Protein AF-0000000079049890 (afdb_homodimer)

Nearest PDB structures (foldseek):
  1mjh-assembly1_B  TM=7.183E-01  e=4.873E-09  Methanocaldococcus jannaschii
  1mjh-assembly1_A  TM=7.055E-01  e=4.668E-08  Methanocaldococcus jannaschii
  3hgm-assembly2_D  TM=6.813E-01  e=3.846E-08  Halomonas elongata
  3hgm-assembly1_B  TM=6.608E-01  e=4.668E-08  Halomonas elongata
  3s3t-assembly1_A  TM=6.119E-01  e=1.013E-07  Lactiplantibacillus plantarum

Organism: Rubus argutus (NCBI:txid59490)

Secondary structure (DSSP, 8-state):
-----EEEEE--SSHHHHHHHHHIIIII--TT-EEEEEEEE-S---TTS-HHHHHH-SPPEEHHHHT-HHHHHHTTPPP-HHHHHHHHHHHHHH--EEEEEEEES-HHHHHHHHHHHTT-SEEEEES--TT--TT-SS-HHHHHHHHH-SS-EEEEP----/-----EEEEE--SSHHHHHHHHHIIIII--TT-EEEEEEEE-S---TTS-HHHHHH-SPPEEHHHHT-HHHHHHTTPPP-HHHHHHHHHHHHHH--EEEEEEEES-HHHHHHHHHHHTT-SEEEEES--TT--TT-SS-HHHHHHHHH-SS-EEEEP----

Solvent-accessible surface area (backbone atoms only — not comparable to full-atom values): 17062 Å² total; per-residue (Å²): 126,72,50,76,45,34,36,34,29,50,38,81,79,29,73,27,16,47,51,16,46,51,45,40,53,74,55,50,59,44,42,50,17,35,40,33,44,35,31,59,40,64,61,68,72,60,79,84,56,69,64,70,32,59,82,70,21,49,70,82,33,44,50,86,46,60,72,33,65,69,52,29,54,74,72,70,44,77,88,49,68,70,58,53,50,51,54,51,48,37,30,71,76,42,47,28,44,49,33,35,39,42,38,54,31,58,57,52,60,50,51,55,47,45,39,62,75,66,59,42,61,31,39,31,26,16,22,43,55,82,85,55,54,87,85,55,67,56,25,71,51,44,52,51,40,62,52,65,44,85,40,32,30,32,38,25,48,68,71,82,123,123,73,49,78,46,34,35,35,29,48,38,82,78,29,72,26,16,49,51,18,47,51,47,40,52,75,56,48,58,43,43,50,16,35,41,33,44,35,31,60,41,65,61,67,72,60,81,85,52,70,67,71,32,61,80,71,20,50,70,82,33,44,53,85,48,60,72,33,66,69,52,29,53,73,71,69,43,80,89,49,68,68,58,53,51,51,53,49,48,37,31,71,76,42,46,28,44,50,32,35,38,42,36,55,32,58,56,54,61,49,50,54,47,46,40,62,75,66,59,42,62,29,38,32,25,17,23,43,54,79,85,56,55,86,87,54,67,56,25,71,51,44,53,50,40,62,52,65,42,86,41,32,30,32,37,26,49,65,71,82,123

pLDDT: mean 90.92, std 13.36, range [38.41, 98.94]

Foldseek 3Di:
DFDAAEEEQEDPPPPQSLLQLLCCLVPPDAANYEYEYEYEAADQDDVPPDPVCAPQFDPKAWLVRVVDPVSCVVVPHDDDVSNNVSVVCSCVVRVYTYIYTYYYHDLLVVVLVCCVSVVHQEYTYEQDDDPDDPPDFGDPSRVSCCVPRPHHYHYDGDPPD/DFDAAEEEQEDPPDPQSLLQLLCCLVPPDAANYEYEYEYEAADDDDVVPDPVCAPQFDPKAWLVRVVDPVSCVVVPHDDDVSNNVSVVCSCVVGVYTYIYTYYYHDLLVVVLVCCVSVVHQEYTYEQDDDPDDPPDFGDPSRVSCCVPRPHHYHYDGDPPD

Structure (mmCIF, N/CA/C/O backbone):
data_AF-0000000079049890-model_v1
#
loop_
_entity.id
_entity.type
_entity.pdbx_description
1 polymer 'UspA domain-containing protein'
#
loop_
_atom_site.group_PDB
_atom_site.id
_atom_site.type_symbol
_atom_site.label_atom_id
_atom_site.label_alt_id
_atom_site.label_comp_id
_atom_site.label_asym_id
_atom_site.label_entity_id
_atom_site.label_seq_id
_atom_site.pdbx_PDB_ins_code
_atom_site.Cartn_x
_atom_site.Cartn_y
_atom_site.Cartn_z
_atom_site.occupancy
_atom_site.B_iso_or_equiv
_atom_site.auth_seq_id
_atom_site.auth_comp_id
_atom_site.auth_asym_id
_atom_site.auth_atom_id
_atom_site.pdbx_PDB_model_num
ATOM 1 N N . MET A 1 1 ? -2.686 9.438 -19.859 1 46.09 1 MET A N 1
ATOM 2 C CA . MET A 1 1 ? -2.043 8.328 -20.562 1 46.09 1 MET A CA 1
ATOM 3 C C . MET A 1 1 ? -2.131 7.043 -19.734 1 46.09 1 MET A C 1
ATOM 5 O O . MET A 1 1 ? -2.203 7.09 -18.516 1 46.09 1 MET A O 1
ATOM 9 N N . ALA A 1 2 ? -2.469 6 -20.5 1 53.78 2 ALA A N 1
ATOM 10 C CA . ALA A 1 2 ? -2.549 4.703 -19.828 1 53.78 2 ALA A CA 1
ATOM 11 C C . ALA A 1 2 ? -1.288 4.43 -19.016 1 53.78 2 ALA A C 1
ATOM 13 O O . ALA A 1 2 ? -0.179 4.746 -19.453 1 53.78 2 ALA A O 1
ATOM 14 N N . LYS A 1 3 ? -1.512 4.219 -17.625 1 74.56 3 LYS A N 1
ATOM 15 C CA . LYS A 1 3 ? -0.329 3.832 -16.875 1 74.56 3 LYS A CA 1
ATOM 16 C C . LYS A 1 3 ? 0.217 2.488 -17.344 1 74.56 3 LYS A C 1
ATOM 18 O O . LYS A 1 3 ? -0.467 1.751 -18.062 1 74.56 3 LYS A O 1
ATOM 23 N N . ASP A 1 4 ? 1.396 2.037 -17.453 1 94.81 4 ASP A N 1
ATOM 24 C CA . ASP A 1 4 ? 2.066 0.79 -17.812 1 94.81 4 ASP A CA 1
ATOM 25 C C . ASP A 1 4 ? 2.865 0.241 -16.625 1 94.81 4 ASP A C 1
ATOM 27 O O . ASP A 1 4 ? 4.012 -0.177 -16.797 1 94.81 4 ASP A O 1
ATOM 31 N N . ARG A 1 5 ? 2.09 0.321 -15.539 1 98 5 ARG A N 1
ATOM 32 C CA . ARG A 1 5 ? 2.754 -0.135 -14.32 1 98 5 ARG A CA 1
ATOM 33 C C . ARG A 1 5 ? 2.635 -1.646 -14.164 1 98 5 ARG A C 1
ATOM 35 O O . ARG A 1 5 ? 1.698 -2.258 -14.68 1 98 5 ARG A O 1
ATOM 42 N N . THR A 1 6 ? 3.641 -2.174 -13.453 1 98.75 6 THR A N 1
ATOM 43 C CA . THR A 1 6 ? 3.613 -3.578 -13.062 1 98.75 6 THR A CA 1
ATOM 44 C C . THR A 1 6 ? 3.314 -3.719 -11.57 1 98.75 6 THR A C 1
ATOM 46 O O . THR A 1 6 ? 4.121 -3.318 -10.727 1 98.75 6 THR A O 1
ATOM 49 N N . ILE A 1 7 ? 2.162 -4.305 -11.273 1 98.75 7 ILE A N 1
ATOM 50 C CA . ILE A 1 7 ? 1.683 -4.469 -9.906 1 98.75 7 ILE A CA 1
ATOM 51 C C . ILE A 1 7 ? 1.589 -5.957 -9.57 1 98.75 7 ILE A C 1
ATOM 53 O O . ILE A 1 7 ? 0.995 -6.734 -10.32 1 98.75 7 ILE A O 1
ATOM 57 N N . GLY A 1 8 ? 2.252 -6.332 -8.484 1 98.94 8 GLY A N 1
ATOM 58 C CA . GLY A 1 8 ? 2.123 -7.703 -8.016 1 98.94 8 GLY A CA 1
ATOM 59 C C . GLY A 1 8 ? 1.096 -7.859 -6.914 1 98.94 8 GLY A C 1
ATOM 60 O O . GLY A 1 8 ? 0.935 -6.973 -6.074 1 98.94 8 GLY A O 1
ATOM 61 N N . VAL A 1 9 ? 0.428 -8.984 -6.898 1 98.94 9 VAL A N 1
ATOM 62 C CA . VAL A 1 9 ? -0.377 -9.43 -5.77 1 98.94 9 VAL A CA 1
ATOM 63 C C . VAL A 1 9 ? 0.108 -10.805 -5.305 1 98.94 9 VAL A C 1
ATOM 65 O O . VAL A 1 9 ? 0.152 -11.75 -6.09 1 98.94 9 VAL A O 1
ATOM 68 N N . ALA A 1 10 ? 0.508 -10.867 -4.039 1 98.88 10 ALA A N 1
ATOM 69 C CA . ALA A 1 10 ? 0.857 -12.156 -3.455 1 98.88 10 ALA A CA 1
ATOM 70 C C . ALA A 1 10 ? -0.392 -12.992 -3.174 1 98.88 10 ALA A C 1
ATOM 72 O O . ALA A 1 10 ? -1.256 -12.578 -2.395 1 98.88 10 ALA A O 1
ATOM 73 N N . MET A 1 11 ? -0.464 -14.188 -3.803 1 98.31 11 MET A N 1
ATOM 74 C CA . MET A 1 11 ? -1.696 -14.969 -3.77 1 98.31 11 MET A CA 1
ATOM 75 C C . MET A 1 11 ? -1.437 -16.375 -3.221 1 98.31 11 MET A C 1
ATOM 77 O O . MET A 1 11 ? -0.692 -17.141 -3.82 1 98.31 11 MET A O 1
ATOM 81 N N . ASP A 1 12 ? -2.025 -16.625 -2.084 1 96.75 12 ASP A N 1
ATOM 82 C CA . ASP A 1 12 ? -1.984 -18 -1.576 1 96.75 12 ASP A CA 1
ATOM 83 C C . ASP A 1 12 ? -3.389 -18.594 -1.481 1 96.75 12 ASP A C 1
ATOM 85 O O . ASP A 1 12 ? -3.582 -19.656 -0.874 1 96.75 12 ASP A O 1
ATOM 89 N N . PHE A 1 13 ? -4.449 -17.797 -1.946 1 96.31 13 PHE A N 1
ATOM 90 C CA . PHE A 1 13 ? -5.852 -18.156 -2.084 1 96.31 13 PHE A CA 1
ATOM 91 C C . PHE A 1 13 ? -6.543 -18.172 -0.727 1 96.31 13 PHE A C 1
ATOM 93 O O . PHE A 1 13 ? -7.668 -18.672 -0.599 1 96.31 13 PHE A O 1
ATOM 100 N N . SER A 1 14 ? -5.875 -17.688 0.319 1 95.44 14 SER A N 1
ATOM 101 C CA . SER A 1 14 ? -6.551 -17.406 1.582 1 95.44 14 SER A CA 1
ATOM 102 C C . SER A 1 14 ? -7.531 -16.25 1.437 1 95.44 14 SER A C 1
ATOM 104 O O . SER A 1 14 ? -7.508 -15.531 0.436 1 95.44 14 SER A O 1
ATOM 106 N N . LYS A 1 15 ? -8.43 -16.125 2.385 1 95.44 15 LYS A N 1
ATOM 107 C CA . LYS A 1 15 ? -9.336 -14.984 2.404 1 95.44 15 LYS A CA 1
ATOM 108 C C . LYS A 1 15 ? -8.562 -13.672 2.377 1 95.44 15 LYS A C 1
ATOM 110 O O . LYS A 1 15 ? -8.938 -12.742 1.662 1 95.44 15 LYS A O 1
ATOM 115 N N . SER A 1 16 ? -7.477 -13.617 3.084 1 96.88 16 SER A N 1
ATOM 116 C CA . SER A 1 16 ? -6.656 -12.414 3.176 1 96.88 16 SER A CA 1
ATOM 117 C C . SER A 1 16 ? -6.059 -12.047 1.823 1 96.88 16 SER A C 1
ATOM 119 O O . SER A 1 16 ? -6.07 -10.883 1.427 1 96.88 16 SER A O 1
ATOM 121 N N . SER A 1 17 ? -5.531 -13.055 1.11 1 97.75 17 SER A N 1
ATOM 122 C CA . SER A 1 17 ? -4.926 -12.758 -0.184 1 97.75 17 SER A CA 1
ATOM 123 C C . SER A 1 17 ? -5.984 -12.391 -1.219 1 97.75 17 SER A C 1
ATOM 125 O O . SER A 1 17 ? -5.73 -11.578 -2.111 1 97.75 17 SER A O 1
ATOM 127 N N . LYS A 1 18 ? -7.172 -12.93 -1.104 1 97.75 18 LYS A N 1
ATOM 128 C CA . LYS A 1 18 ? -8.273 -12.547 -1.98 1 97.75 18 LYS A CA 1
ATOM 129 C C . LYS A 1 18 ? -8.711 -11.109 -1.719 1 97.75 18 LYS A C 1
ATOM 131 O O . LYS A 1 18 ? -9 -10.359 -2.654 1 97.75 18 LYS A O 1
ATOM 136 N N . ASN A 1 19 ? -8.75 -10.75 -0.434 1 97.5 19 ASN A N 1
ATOM 137 C CA . ASN A 1 19 ? -9.008 -9.352 -0.099 1 97.5 19 ASN A CA 1
ATOM 138 C C . ASN A 1 19 ? -7.969 -8.43 -0.715 1 97.5 19 ASN A C 1
ATOM 140 O O . ASN A 1 19 ? -8.305 -7.352 -1.216 1 97.5 19 ASN A O 1
ATOM 144 N N . ALA A 1 20 ? -6.719 -8.875 -0.673 1 98.5 20 ALA A N 1
ATOM 145 C CA . ALA A 1 20 ? -5.637 -8.086 -1.261 1 98.5 20 ALA A CA 1
ATOM 146 C C . ALA A 1 20 ? -5.828 -7.926 -2.766 1 98.5 20 ALA A C 1
ATOM 148 O O . ALA A 1 20 ? -5.637 -6.836 -3.311 1 98.5 20 ALA A O 1
ATOM 149 N N . LEU A 1 21 ? -6.195 -8.984 -3.432 1 98.56 21 LEU A N 1
ATOM 150 C CA . LEU A 1 21 ? -6.457 -8.93 -4.863 1 98.56 21 LEU A CA 1
ATOM 151 C C . LEU A 1 21 ? -7.586 -7.953 -5.176 1 98.56 21 LEU A C 1
ATOM 153 O O . LEU A 1 21 ? -7.441 -7.086 -6.039 1 98.56 21 LEU A O 1
ATOM 157 N N . GLN A 1 22 ? -8.641 -8.094 -4.461 1 98.06 22 GLN A N 1
ATOM 158 C CA . GLN A 1 22 ? -9.781 -7.219 -4.703 1 98.06 22 GLN A CA 1
ATOM 159 C C . GLN A 1 22 ? -9.422 -5.758 -4.449 1 98.06 22 GLN A C 1
ATOM 161 O O . GLN A 1 22 ? -9.812 -4.871 -5.215 1 98.06 22 GLN A O 1
ATOM 166 N N . TRP A 1 23 ? -8.719 -5.523 -3.412 1 98 23 TRP A N 1
ATOM 167 C CA . TRP A 1 23 ? -8.289 -4.16 -3.115 1 98 23 TRP A CA 1
ATOM 168 C C . TRP A 1 23 ? -7.418 -3.605 -4.242 1 98 23 TRP A C 1
ATOM 170 O O . TRP A 1 23 ? -7.578 -2.451 -4.645 1 98 23 TRP A O 1
ATOM 180 N N . ALA A 1 24 ? -6.434 -4.402 -4.695 1 98.5 24 ALA A N 1
ATOM 181 C CA . ALA A 1 24 ? -5.551 -3.969 -5.777 1 98.5 24 ALA A CA 1
ATOM 182 C C . ALA A 1 24 ? -6.355 -3.592 -7.02 1 98.5 24 ALA A C 1
ATOM 184 O O . ALA A 1 24 ? -6.094 -2.566 -7.652 1 98.5 24 ALA A O 1
ATOM 185 N N . ILE A 1 25 ? -7.34 -4.375 -7.324 1 97.94 25 ILE A N 1
ATOM 186 C CA . ILE A 1 25 ? -8.172 -4.152 -8.5 1 97.94 25 ILE A CA 1
ATOM 187 C C . ILE A 1 25 ? -9 -2.883 -8.312 1 97.94 25 ILE A C 1
ATOM 189 O O . ILE A 1 25 ? -9.055 -2.033 -9.203 1 97.94 25 ILE A O 1
ATOM 193 N N . ASP A 1 26 ? -9.547 -2.709 -7.16 1 96.81 26 ASP A N 1
ATOM 194 C CA . ASP A 1 26 ? -10.508 -1.638 -6.922 1 96.81 26 ASP A CA 1
ATOM 195 C C . ASP A 1 26 ? -9.797 -0.298 -6.727 1 96.81 26 ASP A C 1
ATOM 197 O O . ASP A 1 26 ? -10.344 0.752 -7.074 1 96.81 26 ASP A O 1
ATOM 201 N N . ASN A 1 27 ? -8.617 -0.362 -6.199 1 97.12 27 ASN A N 1
ATOM 202 C CA . ASN A 1 27 ? -8.062 0.885 -5.684 1 97.12 27 ASN A CA 1
ATOM 203 C C . ASN A 1 27 ? -6.77 1.263 -6.406 1 97.12 27 ASN A C 1
ATOM 205 O O . ASN A 1 27 ? -6.418 2.441 -6.484 1 97.12 27 ASN A O 1
ATOM 209 N N . LEU A 1 28 ? -6.055 0.266 -6.969 1 97.44 28 LEU A N 1
ATOM 210 C CA . LEU A 1 28 ? -4.695 0.552 -7.418 1 97.44 28 LEU A CA 1
ATOM 211 C C . LEU A 1 28 ? -4.566 0.364 -8.922 1 97.44 28 LEU A C 1
ATOM 213 O O . LEU A 1 28 ? -4.066 1.246 -9.625 1 97.44 28 LEU A O 1
ATOM 217 N N . ALA A 1 29 ? -5.027 -0.751 -9.43 1 96.94 29 ALA A N 1
ATOM 218 C CA . ALA A 1 2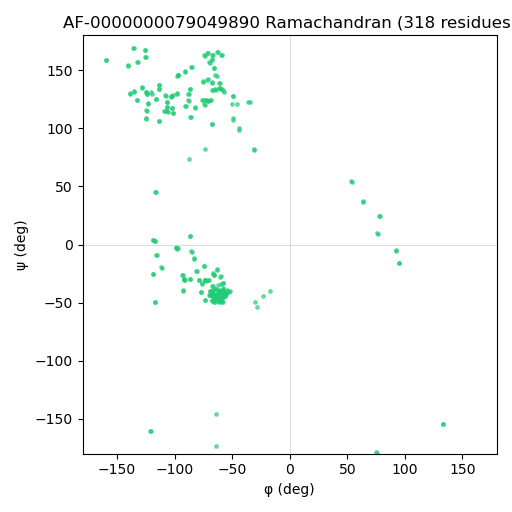9 ? -4.887 -1.077 -10.852 1 96.94 29 ALA A CA 1
ATOM 219 C C . ALA A 1 29 ? -5.73 -0.143 -11.711 1 96.94 29 ALA A C 1
ATOM 221 O O . ALA A 1 29 ? -6.859 0.197 -11.352 1 96.94 29 ALA A O 1
ATOM 222 N N . ASP A 1 30 ? -5.145 0.239 -12.812 1 95.19 30 ASP A N 1
ATOM 223 C CA . ASP A 1 30 ? -5.809 1.1 -13.781 1 95.19 30 ASP A CA 1
ATOM 224 C C . ASP A 1 30 ? -5.57 0.604 -15.211 1 95.19 30 ASP A C 1
ATOM 226 O O . ASP A 1 30 ? -4.766 -0.303 -15.43 1 95.19 30 ASP A O 1
ATOM 230 N N . LYS A 1 31 ? -6.312 1.198 -16.094 1 95.94 31 LYS A N 1
ATOM 231 C CA . LYS A 1 31 ? -6.207 0.824 -17.5 1 95.94 31 LYS A CA 1
ATOM 232 C C . LYS A 1 31 ? -4.754 0.81 -17.953 1 95.94 31 LYS A C 1
ATOM 234 O O . LYS A 1 31 ? -4.008 1.756 -17.703 1 95.94 31 LYS A O 1
ATOM 239 N N . GLY A 1 32 ? -4.348 -0.28 -18.547 1 97 32 GLY A N 1
ATOM 240 C CA . GLY A 1 32 ? -3.023 -0.383 -19.141 1 97 32 GLY A CA 1
ATOM 241 C C . GLY A 1 32 ? -1.997 -1.003 -18.219 1 97 32 GLY A C 1
ATOM 242 O O . GLY A 1 32 ? -0.929 -1.43 -18.656 1 97 32 GLY A O 1
ATOM 243 N N . ASP A 1 33 ? -2.281 -1.084 -16.953 1 98.12 33 ASP A N 1
ATOM 244 C CA . ASP A 1 33 ? -1.384 -1.729 -15.992 1 98.12 33 ASP A CA 1
ATOM 245 C C . ASP A 1 33 ? -1.346 -3.24 -16.219 1 98.12 33 ASP A C 1
ATOM 247 O O . ASP A 1 33 ? -2.238 -3.805 -16.844 1 98.12 33 ASP A O 1
ATOM 251 N N . THR A 1 34 ? -0.282 -3.842 -15.789 1 98.62 34 THR A N 1
ATOM 252 C CA . THR A 1 34 ? -0.201 -5.293 -15.672 1 98.62 34 THR A CA 1
ATOM 253 C C . THR A 1 34 ? -0.271 -5.73 -14.211 1 98.62 34 THR A C 1
ATOM 255 O O . THR A 1 34 ? 0.501 -5.25 -13.383 1 98.62 34 THR A O 1
ATOM 258 N N . LEU A 1 35 ? -1.229 -6.543 -13.938 1 98.62 35 LEU A N 1
ATOM 259 C CA . LEU A 1 35 ? -1.393 -7.137 -12.617 1 98.62 35 LEU A CA 1
ATOM 260 C C . LEU A 1 35 ? -0.88 -8.578 -12.602 1 98.62 35 LEU A C 1
ATOM 262 O O . LEU A 1 35 ? -1.431 -9.445 -13.281 1 98.62 35 LEU A O 1
ATOM 266 N N . TYR A 1 36 ? 0.19 -8.781 -11.859 1 98.81 36 TYR A N 1
ATOM 267 C CA . TYR A 1 36 ? 0.761 -10.117 -11.695 1 98.81 36 TYR A CA 1
ATOM 268 C C . TYR A 1 36 ? 0.152 -10.828 -10.5 1 98.81 36 TYR A C 1
ATOM 270 O O . TYR A 1 36 ? 0.262 -10.352 -9.367 1 98.81 36 TYR A O 1
ATOM 278 N N . ILE A 1 37 ? -0.491 -11.938 -10.75 1 98.62 37 ILE A N 1
ATOM 279 C CA . ILE A 1 37 ? -0.903 -12.836 -9.68 1 98.62 37 ILE A CA 1
ATOM 280 C C . ILE A 1 37 ? 0.239 -13.797 -9.344 1 98.62 37 ILE A C 1
ATOM 282 O O . ILE A 1 37 ? 0.553 -14.695 -10.117 1 98.62 37 ILE A O 1
ATOM 286 N N . ILE A 1 38 ? 0.83 -13.602 -8.188 1 98.62 38 ILE A N 1
ATOM 287 C CA . ILE A 1 38 ? 2.041 -14.336 -7.84 1 98.62 38 ILE A CA 1
ATOM 288 C C . ILE A 1 38 ? 1.717 -15.406 -6.801 1 98.62 38 ILE A C 1
ATOM 290 O O . ILE A 1 38 ? 1.277 -15.086 -5.691 1 98.62 38 ILE A O 1
ATOM 294 N N . HIS A 1 39 ? 1.934 -16.578 -7.156 1 97.75 39 HIS A N 1
ATOM 295 C CA . HIS A 1 39 ? 1.681 -17.703 -6.254 1 97.75 39 HIS A CA 1
ATOM 296 C C . HIS A 1 39 ? 2.955 -18.5 -5.988 1 97.75 39 HIS A C 1
ATOM 298 O O . HIS A 1 39 ? 3.684 -18.844 -6.926 1 97.75 39 HIS A O 1
ATOM 304 N N . ILE A 1 40 ? 3.223 -18.734 -4.734 1 96.38 40 ILE A N 1
ATOM 305 C CA . ILE A 1 40 ? 4.375 -19.531 -4.316 1 96.38 40 ILE A CA 1
ATOM 306 C C . ILE A 1 40 ? 3.908 -20.891 -3.785 1 96.38 40 ILE A C 1
ATOM 308 O O . ILE A 1 40 ? 3.162 -20.953 -2.807 1 96.38 40 ILE A O 1
ATOM 312 N N . ASN A 1 41 ? 4.258 -21.938 -4.449 1 92.88 41 ASN A N 1
ATOM 313 C CA . ASN A 1 41 ? 4.059 -23.297 -3.963 1 92.88 41 ASN A CA 1
ATOM 314 C C . ASN A 1 41 ? 5.168 -23.719 -3 1 92.88 41 ASN A C 1
ATOM 316 O O . ASN A 1 41 ? 6.34 -23.734 -3.371 1 92.88 41 ASN A O 1
ATOM 320 N N . PRO A 1 42 ? 4.793 -24 -1.784 1 88.56 42 PRO A N 1
ATOM 321 C CA . PRO A 1 42 ? 5.832 -24.312 -0.8 1 88.56 42 PRO A CA 1
ATOM 322 C C . PRO A 1 42 ? 6.562 -25.625 -1.105 1 88.56 42 PRO A C 1
ATOM 324 O O . PRO A 1 42 ? 7.645 -25.875 -0.569 1 88.56 42 PRO A O 1
ATOM 327 N N . ASN A 1 43 ? 5.91 -26.531 -1.832 1 81 43 ASN A N 1
ATOM 328 C CA . ASN A 1 43 ? 6.531 -27.812 -2.125 1 81 43 ASN A CA 1
ATOM 329 C C . ASN A 1 43 ? 7.645 -27.672 -3.158 1 81 43 ASN A C 1
ATOM 331 O O . ASN A 1 43 ? 7.531 -26.875 -4.098 1 81 43 ASN A O 1
ATOM 335 N N . LYS A 1 44 ? 8.906 -28.219 -2.637 1 67.56 44 LYS A N 1
ATOM 336 C CA . LYS A 1 44 ? 10.008 -28.188 -3.6 1 67.56 44 LYS A CA 1
ATOM 337 C C . LYS A 1 44 ? 9.641 -28.969 -4.867 1 67.56 44 LYS A C 1
ATOM 339 O O . LYS A 1 44 ? 8.867 -29.922 -4.816 1 67.56 44 LYS A O 1
ATOM 344 N N . LEU A 1 45 ? 9.891 -28.375 -6.008 1 60.12 45 LEU A N 1
ATOM 345 C CA . LEU A 1 45 ? 9.648 -29.078 -7.262 1 60.12 45 LEU A CA 1
ATOM 346 C C . LEU A 1 45 ? 10.281 -30.469 -7.238 1 60.12 45 LEU A C 1
ATOM 348 O O . LEU A 1 45 ? 11.398 -30.625 -6.75 1 60.12 45 LEU A O 1
ATOM 352 N N . ASP A 1 46 ? 9.531 -31.469 -7.164 1 54.97 46 ASP A N 1
ATOM 353 C CA . ASP A 1 46 ? 10.141 -32.781 -7.352 1 54.97 46 ASP A CA 1
ATOM 354 C C . ASP A 1 46 ? 11.25 -32.719 -8.398 1 54.97 46 ASP A C 1
ATOM 356 O O . ASP A 1 46 ? 11.133 -32 -9.391 1 54.97 46 ASP A O 1
ATOM 360 N N . GLU A 1 47 ? 12.516 -33.125 -8 1 52.22 47 GLU A N 1
ATOM 361 C CA . GLU A 1 47 ? 13.734 -33.219 -8.805 1 52.22 47 GLU A CA 1
ATOM 362 C C . GLU A 1 47 ? 13.406 -33.5 -10.266 1 52.22 47 GLU A C 1
ATOM 364 O O . GLU A 1 47 ? 14.133 -33.062 -11.164 1 52.22 47 GLU A O 1
ATOM 369 N N . SER A 1 48 ? 12.641 -34.531 -10.516 1 48.94 48 SER A N 1
ATOM 370 C CA . SER A 1 48 ? 12.562 -35 -11.891 1 48.94 48 SER A CA 1
ATOM 371 C C . SER A 1 48 ? 11.93 -33.969 -12.797 1 48.94 48 SER A C 1
ATOM 373 O O . SER A 1 48 ? 12.117 -33.969 -14.016 1 48.94 48 SER A O 1
ATOM 375 N N . ARG A 1 49 ? 10.867 -33.438 -12.336 1 52.97 49 ARG A N 1
ATOM 376 C CA . ARG A 1 49 ? 10.234 -32.531 -13.305 1 52.97 49 ARG A CA 1
ATOM 377 C C . ARG A 1 49 ? 11.117 -31.344 -13.609 1 52.97 49 ARG A C 1
ATOM 379 O O . ARG A 1 49 ? 12.188 -31.188 -13.016 1 52.97 49 ARG A O 1
ATOM 386 N N . ASN A 1 50 ? 10.781 -30.031 -13.898 1 52.16 50 ASN A N 1
ATOM 387 C CA . ASN A 1 50 ? 11.406 -28.938 -14.641 1 52.16 50 ASN A CA 1
ATOM 388 C C . ASN A 1 50 ? 12.344 -28.125 -13.766 1 52.16 50 ASN A C 1
ATOM 390 O O . ASN A 1 50 ? 11.898 -27.25 -13.008 1 52.16 50 ASN A O 1
ATOM 394 N N . GLN A 1 51 ? 13.547 -28.688 -13.43 1 53.06 51 GLN A N 1
ATOM 395 C CA . GLN A 1 51 ? 14.695 -27.938 -12.914 1 53.06 51 GLN A CA 1
ATOM 396 C C . GLN A 1 51 ? 14.625 -26.469 -13.32 1 53.06 51 GLN A C 1
ATOM 398 O O . GLN A 1 51 ? 15.047 -25.594 -12.562 1 53.06 51 GLN A O 1
ATOM 403 N N . LEU A 1 52 ? 14.289 -26.297 -14.57 1 52.62 52 LEU A N 1
ATOM 404 C CA . LEU A 1 52 ? 14.344 -24.938 -15.117 1 52.62 52 LEU A CA 1
ATOM 405 C C . LEU A 1 52 ? 13.414 -24 -14.352 1 52.62 52 LEU A C 1
ATOM 407 O O . LEU A 1 52 ? 13.742 -22.844 -14.141 1 52.62 52 LEU A O 1
ATOM 411 N N . TRP A 1 53 ? 12.289 -24.547 -13.891 1 57.81 53 TRP A N 1
ATOM 412 C CA . TRP A 1 53 ? 11.367 -23.656 -13.195 1 57.81 53 TRP A CA 1
ATOM 413 C C . TRP A 1 53 ? 11.898 -23.312 -11.805 1 57.81 53 TRP A C 1
ATOM 415 O O . TRP A 1 53 ? 11.5 -22.297 -11.227 1 57.81 53 TRP A O 1
ATOM 425 N N . ALA A 1 54 ? 12.844 -24.109 -11.289 1 59.19 54 ALA A N 1
ATOM 426 C CA . ALA A 1 54 ? 13.289 -23.938 -9.906 1 59.19 54 ALA A CA 1
ATOM 427 C C . ALA A 1 54 ? 13.844 -22.531 -9.68 1 59.19 54 ALA A C 1
ATOM 429 O O . ALA A 1 54 ? 13.562 -21.906 -8.664 1 59.19 54 ALA A O 1
ATOM 430 N N . LYS A 1 55 ? 14.625 -22.016 -10.672 1 66.38 55 LYS A N 1
ATOM 431 C CA . LYS A 1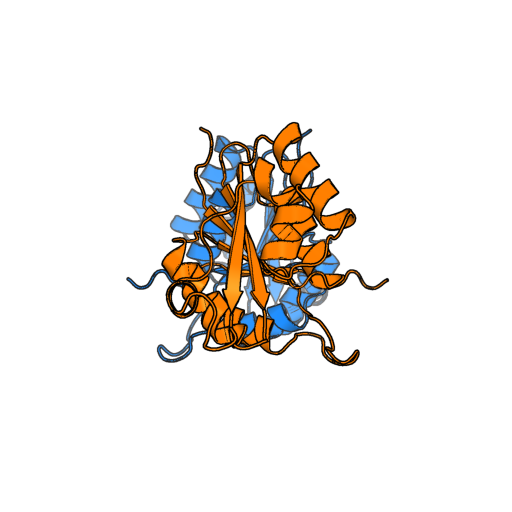 55 ? 15.289 -20.766 -10.336 1 66.38 55 LYS A CA 1
ATOM 432 C C . LYS A 1 55 ? 14.445 -19.562 -10.75 1 66.38 55 LYS A C 1
ATOM 434 O O . LYS A 1 55 ? 14.312 -18.594 -9.992 1 66.38 55 LYS A O 1
ATOM 439 N N . ASN A 1 56 ? 13.672 -19.734 -11.781 1 83.25 56 ASN A N 1
ATOM 440 C CA . ASN A 1 56 ? 13.047 -18.531 -12.32 1 83.25 56 ASN A CA 1
ATOM 441 C C . ASN A 1 56 ? 11.523 -18.609 -12.25 1 83.25 56 ASN A C 1
ATOM 443 O O . ASN A 1 56 ? 10.828 -17.688 -12.664 1 83.25 56 ASN A O 1
ATOM 447 N N . GLY A 1 57 ? 11.031 -19.641 -11.672 1 91.62 57 GLY A N 1
ATOM 448 C CA . GLY A 1 57 ? 9.586 -19.828 -11.633 1 91.62 57 GLY A CA 1
ATOM 449 C C . GLY A 1 57 ? 9 -20.281 -12.953 1 91.62 57 GLY A C 1
ATOM 450 O O . GLY A 1 57 ? 9.734 -20.719 -13.844 1 91.62 57 GLY A O 1
ATOM 451 N N . SER A 1 58 ? 7.742 -20.453 -13.086 1 93.5 58 SER A N 1
ATOM 452 C CA . SER A 1 58 ? 7.035 -20.844 -14.305 1 93.5 58 SER A CA 1
ATOM 453 C C . SER A 1 58 ? 7.188 -19.797 -15.398 1 93.5 58 SER A C 1
ATOM 455 O O . SER A 1 58 ? 7.621 -18.672 -15.141 1 93.5 58 SER A O 1
ATOM 457 N N . PRO A 1 59 ? 6.836 -20.188 -16.656 1 94.19 59 PRO A N 1
ATOM 458 C CA . PRO A 1 59 ? 6.586 -19.109 -17.625 1 94.19 59 PRO A CA 1
ATOM 459 C C . PRO A 1 59 ? 5.457 -18.172 -17.188 1 94.19 59 PRO A C 1
ATOM 461 O O . PRO A 1 59 ? 4.715 -18.5 -16.25 1 94.19 59 PRO A O 1
ATOM 464 N N . LEU A 1 60 ? 5.402 -16.984 -17.828 1 97 60 LEU A N 1
ATOM 465 C CA . LEU A 1 60 ? 4.242 -16.125 -17.625 1 97 60 LEU A CA 1
ATOM 466 C C . LEU A 1 60 ? 2.979 -16.781 -18.172 1 97 60 LEU A C 1
ATOM 468 O O . LEU A 1 60 ? 2.992 -17.344 -19.281 1 97 60 LEU A O 1
ATOM 472 N N . ILE A 1 61 ? 1.951 -16.75 -17.406 1 97 61 ILE A N 1
ATOM 473 C CA . ILE A 1 61 ? 0.693 -17.391 -17.781 1 97 61 ILE A CA 1
ATOM 474 C C . ILE A 1 61 ? -0.377 -16.328 -18 1 97 61 ILE A C 1
ATOM 476 O O . ILE A 1 61 ? -0.92 -15.773 -17.047 1 97 61 ILE A O 1
ATOM 480 N N . PRO A 1 62 ? -0.735 -16.062 -19.203 1 97.44 62 PRO A N 1
ATOM 481 C CA . PRO A 1 62 ? -1.772 -15.062 -19.438 1 97.44 62 PRO A CA 1
ATOM 482 C C . PRO A 1 62 ? -3.146 -15.492 -18.938 1 97.44 62 PRO A C 1
ATOM 484 O O . PRO A 1 62 ? -3.402 -16.688 -18.797 1 97.44 62 PRO A O 1
ATOM 487 N N . LEU A 1 63 ? -3.943 -14.547 -18.75 1 96.31 63 LEU A N 1
ATOM 488 C CA . LEU A 1 63 ? -5.281 -14.797 -18.234 1 96.31 63 LEU A CA 1
ATOM 489 C C . LEU A 1 63 ? -6 -15.852 -19.062 1 96.31 63 LEU A C 1
ATOM 491 O O . LEU A 1 63 ? -6.68 -16.734 -18.516 1 96.31 63 LEU A O 1
ATOM 495 N N . SER A 1 64 ? -5.852 -15.797 -20.359 1 95.56 64 SER A N 1
ATOM 496 C CA . SER A 1 64 ? -6.523 -16.734 -21.266 1 95.56 64 SER A CA 1
ATOM 497 C C . SER A 1 64 ? -6.125 -18.172 -20.984 1 95.56 64 SER A C 1
ATOM 499 O O . SER A 1 64 ? -6.926 -19.094 -21.156 1 95.56 64 SER A O 1
ATOM 501 N N . GLU A 1 65 ? -4.965 -18.406 -20.453 1 95.69 65 GLU A N 1
ATOM 502 C CA . GLU A 1 65 ? -4.488 -19.734 -20.094 1 95.69 65 GLU A CA 1
ATOM 503 C C . GLU A 1 65 ? -4.809 -20.062 -18.641 1 95.69 65 GLU A C 1
ATOM 505 O O . GLU A 1 65 ? -5.168 -21.203 -18.328 1 95.69 65 GLU A O 1
ATOM 510 N N . PHE A 1 66 ? -4.648 -19.078 -17.859 1 93.31 66 PHE A N 1
ATOM 511 C CA . PHE A 1 66 ? -4.824 -19.266 -16.438 1 93.31 66 PHE A CA 1
ATOM 512 C C . PHE A 1 66 ? -6.258 -19.672 -16.109 1 93.31 66 PHE A C 1
ATOM 514 O O . PHE A 1 66 ? -6.516 -20.281 -15.07 1 93.31 66 PHE A O 1
ATOM 521 N N . ARG A 1 67 ? -7.148 -19.406 -16.953 1 92.06 67 ARG A N 1
ATOM 522 C CA . ARG A 1 67 ? -8.547 -19.734 -16.703 1 92.06 67 ARG A CA 1
ATOM 523 C C . ARG A 1 67 ? -8.852 -21.172 -17.109 1 92.06 67 ARG A C 1
ATOM 525 O O . ARG A 1 67 ? -9.945 -21.672 -16.859 1 92.06 67 ARG A O 1
ATOM 532 N N . GLU A 1 68 ? -7.875 -21.797 -17.703 1 93.25 68 GLU A N 1
ATOM 533 C CA . GLU A 1 68 ? -8.062 -23.172 -18.141 1 93.25 68 GLU A CA 1
ATOM 534 C C . GLU A 1 68 ? -7.727 -24.172 -17.031 1 93.25 68 GLU A C 1
ATOM 536 O O . GLU A 1 68 ? -6.59 -24.203 -16.547 1 93.25 68 GLU A O 1
ATOM 541 N N . LEU A 1 69 ? -8.664 -24.953 -16.75 1 89.62 69 LEU A N 1
ATOM 542 C CA . LEU A 1 69 ? -8.516 -25.922 -15.68 1 89.62 69 LEU A CA 1
ATOM 543 C C . LEU A 1 69 ? -7.281 -26.797 -15.906 1 89.62 69 LEU A C 1
ATOM 545 O O . LEU A 1 69 ? -6.531 -27.062 -14.961 1 89.62 69 LEU A O 1
ATOM 549 N N . GLU A 1 70 ? -7.086 -27.203 -17.094 1 91.75 70 GLU A N 1
ATOM 550 C CA . GLU A 1 70 ? -5.973 -28.078 -17.422 1 91.75 70 GLU A CA 1
ATOM 551 C C . GLU A 1 70 ? -4.633 -27.422 -17.125 1 91.75 70 GLU A C 1
ATOM 553 O O . GLU A 1 70 ? -3.682 -28.078 -16.703 1 91.75 70 GLU A O 1
ATOM 558 N N . VAL A 1 71 ? -4.527 -26.156 -17.406 1 90 71 VAL A N 1
ATOM 559 C CA . VAL A 1 71 ? -3.301 -25.406 -17.156 1 90 71 VAL A CA 1
ATOM 560 C C . VAL A 1 71 ? -3.049 -25.328 -15.648 1 90 71 VAL A C 1
ATOM 562 O O . VAL A 1 71 ? -1.935 -25.578 -15.188 1 90 71 VAL A O 1
ATOM 565 N N . LEU A 1 72 ? -4.023 -24.953 -14.891 1 89.56 72 LEU A N 1
ATOM 566 C CA . LEU A 1 72 ? -3.898 -24.859 -13.438 1 89.56 72 LEU A CA 1
ATOM 567 C C . LEU A 1 72 ? -3.467 -26.203 -12.852 1 89.56 72 LEU A C 1
ATOM 569 O O . LEU A 1 72 ? -2.59 -26.25 -11.984 1 89.56 72 LEU A O 1
ATOM 573 N N . LYS A 1 73 ? -4.074 -27.281 -13.32 1 88 73 LYS A N 1
ATOM 574 C CA . LYS A 1 73 ? -3.725 -28.625 -12.867 1 88 73 LYS A CA 1
ATOM 575 C C . LYS A 1 73 ? -2.26 -28.938 -13.156 1 88 73 LYS A C 1
ATOM 577 O O . LYS A 1 73 ? -1.567 -29.531 -12.32 1 88 73 LYS A O 1
ATOM 582 N N . ARG A 1 74 ? -1.86 -28.531 -14.352 1 88.56 74 ARG A N 1
ATOM 583 C CA . ARG A 1 74 ? -0.48 -28.781 -14.758 1 88.56 74 ARG A CA 1
ATOM 584 C C . ARG A 1 74 ? 0.5 -28.141 -13.773 1 88.56 74 ARG A C 1
ATOM 586 O O . ARG A 1 74 ? 1.57 -28.688 -13.516 1 88.56 74 ARG A O 1
ATOM 593 N N . TYR A 1 75 ? 0.142 -27.047 -13.211 1 87.81 75 TYR A N 1
ATOM 594 C CA . TYR A 1 75 ? 1.038 -26.312 -12.32 1 87.81 75 TYR A CA 1
ATOM 595 C C . TYR A 1 75 ? 0.729 -26.641 -10.859 1 87.81 75 TYR A C 1
ATOM 597 O O . TYR A 1 75 ? 1.32 -26.062 -9.953 1 87.81 75 TYR A O 1
ATOM 605 N N . GLY A 1 76 ? -0.274 -27.422 -10.648 1 87.56 76 GLY A N 1
ATOM 606 C CA . GLY A 1 76 ? -0.615 -27.828 -9.297 1 87.56 76 GLY A CA 1
ATOM 607 C C . GLY A 1 76 ? -1.354 -26.75 -8.523 1 87.56 76 GLY A C 1
ATOM 608 O O . GLY A 1 76 ? -1.247 -26.672 -7.301 1 87.56 76 GLY A O 1
ATOM 609 N N . VAL A 1 77 ? -2.012 -25.859 -9.227 1 89.69 77 VAL A N 1
ATOM 610 C CA . VAL A 1 77 ? -2.781 -24.797 -8.594 1 89.69 77 VAL A CA 1
ATOM 611 C C . VAL A 1 77 ? -4.266 -25.156 -8.609 1 89.69 77 VAL A C 1
ATOM 613 O O . VAL A 1 77 ? -4.809 -25.547 -9.641 1 89.69 77 VAL A O 1
ATOM 616 N N . GLN A 1 78 ? -4.855 -25.078 -7.465 1 88.19 78 GLN A N 1
ATOM 617 C CA . GLN A 1 78 ? -6.293 -25.312 -7.395 1 88.19 78 GLN A CA 1
ATOM 618 C C . GLN A 1 78 ? -7.078 -24.125 -7.93 1 88.19 78 GLN A C 1
ATOM 620 O O . GLN A 1 78 ? -6.734 -22.969 -7.648 1 88.19 78 GLN A O 1
ATOM 625 N N . THR A 1 79 ? -8.102 -24.562 -8.641 1 90.06 79 THR A N 1
ATOM 626 C CA . THR A 1 79 ? -8.984 -23.516 -9.164 1 90.06 79 THR A CA 1
ATOM 627 C C . THR A 1 79 ? -9.711 -22.797 -8.023 1 90.06 79 THR A C 1
ATOM 629 O O . THR A 1 79 ? -10.203 -23.453 -7.094 1 90.06 79 THR A O 1
ATOM 632 N N . ASP A 1 80 ? -9.695 -21.516 -8.094 1 95.75 80 ASP A N 1
ATOM 633 C CA . ASP A 1 80 ? -10.445 -20.672 -7.172 1 95.75 80 ASP A CA 1
ATOM 634 C C . ASP A 1 80 ? -11.367 -19.719 -7.922 1 95.75 80 ASP A C 1
ATOM 636 O O . ASP A 1 80 ? -10.906 -18.75 -8.523 1 95.75 80 ASP A O 1
ATOM 640 N N . MET A 1 81 ? -12.656 -19.984 -7.836 1 95.19 81 MET A N 1
ATOM 641 C CA . MET A 1 81 ? -13.625 -19.281 -8.672 1 95.19 81 MET A CA 1
ATOM 642 C C . MET A 1 81 ? -13.695 -17.797 -8.273 1 95.19 81 MET A C 1
ATOM 644 O O . MET A 1 81 ? -13.906 -16.938 -9.133 1 95.19 81 MET A O 1
ATOM 648 N N . GLU A 1 82 ? -13.555 -17.547 -7.027 1 97 82 GLU A N 1
ATOM 649 C CA . GLU A 1 82 ? -13.57 -16.156 -6.582 1 97 82 GLU A CA 1
ATOM 650 C C . GLU A 1 82 ? -12.422 -15.367 -7.203 1 97 82 GLU A C 1
ATOM 652 O O . GLU A 1 82 ? -12.617 -14.234 -7.652 1 97 82 GLU A O 1
ATOM 657 N N . VAL A 1 83 ? -11.281 -15.953 -7.207 1 97.75 83 VAL A N 1
ATOM 658 C CA . VAL A 1 83 ? -10.109 -15.297 -7.781 1 97.75 83 VAL A CA 1
ATOM 659 C C . VAL A 1 83 ? -10.297 -15.133 -9.289 1 97.75 83 VAL A C 1
ATOM 661 O O . VAL A 1 83 ? -10.07 -14.055 -9.828 1 97.75 83 VAL A O 1
ATOM 664 N N . LEU A 1 84 ? -10.734 -16.172 -9.961 1 96.69 84 LEU A N 1
ATOM 665 C CA . LEU A 1 84 ? -10.93 -16.125 -11.406 1 96.69 84 LEU A CA 1
ATOM 666 C C . LEU A 1 84 ? -11.953 -15.055 -11.781 1 96.69 84 LEU A C 1
ATOM 668 O O . LEU A 1 84 ? -11.758 -14.32 -12.742 1 96.69 84 LEU A O 1
ATOM 672 N N . ASP A 1 85 ? -12.977 -14.969 -11 1 96.88 85 ASP A N 1
ATOM 673 C CA . ASP A 1 85 ? -14.016 -13.977 -11.266 1 96.88 85 ASP A CA 1
ATOM 674 C C . ASP A 1 85 ? -13.469 -12.562 -11.102 1 96.88 85 ASP A C 1
ATOM 676 O O . ASP A 1 85 ? -13.773 -11.672 -11.898 1 96.88 85 ASP A O 1
ATOM 680 N N . ALA A 1 86 ? -12.734 -12.383 -10.086 1 97.5 86 ALA A N 1
ATOM 681 C CA . ALA A 1 86 ? -12.164 -11.062 -9.812 1 97.5 86 ALA A CA 1
ATOM 682 C C . ALA A 1 86 ? -11.25 -10.617 -10.945 1 97.5 86 ALA A C 1
ATOM 684 O O . ALA A 1 86 ? -11.359 -9.484 -11.438 1 97.5 86 ALA A O 1
ATOM 685 N N . ILE A 1 87 ? -10.344 -11.469 -11.352 1 96.88 87 ILE A N 1
ATOM 686 C CA . ILE A 1 87 ? -9.359 -11.055 -12.352 1 96.88 87 ILE A CA 1
ATOM 687 C C . ILE A 1 87 ? -10.031 -10.93 -13.719 1 96.88 87 ILE A C 1
ATOM 689 O O . ILE A 1 87 ? -9.641 -10.086 -14.531 1 96.88 87 ILE A O 1
ATOM 693 N N . ASP A 1 88 ? -11.039 -11.727 -13.992 1 96 88 ASP A N 1
ATOM 694 C CA . ASP A 1 88 ? -11.812 -11.562 -15.227 1 96 88 ASP A CA 1
ATOM 695 C C . ASP A 1 88 ? -12.5 -10.203 -15.266 1 96 88 ASP A C 1
ATOM 697 O O . ASP A 1 88 ? -12.477 -9.523 -16.297 1 96 88 ASP A O 1
ATOM 701 N N . THR A 1 89 ? -13.078 -9.914 -14.172 1 93.19 89 THR A N 1
ATOM 702 C CA . THR A 1 89 ? -13.766 -8.633 -14.062 1 93.19 89 THR A CA 1
ATOM 703 C C . THR A 1 89 ? -12.781 -7.477 -14.25 1 93.19 89 THR A C 1
ATOM 705 O O . THR A 1 89 ? -13.055 -6.535 -15 1 93.19 89 THR A O 1
ATOM 708 N N . ALA A 1 90 ? -11.625 -7.555 -13.594 1 95.5 90 ALA A N 1
ATOM 709 C CA . ALA A 1 90 ? -10.602 -6.523 -13.727 1 95.5 90 ALA A CA 1
ATOM 710 C C . ALA A 1 90 ? -10.172 -6.367 -15.18 1 95.5 90 ALA A C 1
ATOM 712 O O . ALA A 1 90 ? -10.047 -5.246 -15.68 1 95.5 90 ALA A O 1
ATOM 713 N N . SER A 1 91 ? -9.945 -7.453 -15.844 1 96.5 91 SER A N 1
ATOM 714 C CA . SER A 1 91 ? -9.5 -7.434 -17.234 1 96.5 91 SER A CA 1
ATOM 715 C C . SER A 1 91 ? -10.555 -6.816 -18.141 1 96.5 91 SER A C 1
ATOM 717 O O . SER A 1 91 ? -10.25 -5.941 -18.953 1 96.5 91 SER A O 1
ATOM 719 N N . ARG A 1 92 ? -11.719 -7.195 -18 1 95.56 92 ARG A N 1
ATOM 720 C CA . ARG A 1 92 ? -12.789 -6.797 -18.906 1 95.56 92 ARG A CA 1
ATOM 721 C C . ARG A 1 92 ? -13.25 -5.371 -18.609 1 95.56 92 ARG A C 1
ATOM 723 O O . ARG A 1 92 ? -13.43 -4.574 -19.547 1 95.56 92 ARG A O 1
ATOM 730 N N . GLN A 1 93 ? -13.352 -5.023 -17.359 1 94.38 93 GLN A N 1
ATOM 731 C CA . GLN A 1 93 ? -13.992 -3.762 -17 1 94.38 93 GLN A CA 1
ATOM 732 C C . GLN A 1 93 ? -12.961 -2.645 -16.859 1 94.38 93 GLN A C 1
ATOM 734 O O . GLN A 1 93 ? -13.266 -1.477 -17.094 1 94.38 93 GLN A O 1
ATOM 739 N N . LYS A 1 94 ? -11.773 -3.004 -16.547 1 94.94 94 LYS A N 1
ATOM 740 C CA . LYS A 1 94 ? -10.789 -1.958 -16.281 1 94.94 94 LYS A CA 1
ATOM 741 C C . LYS A 1 94 ? -9.672 -1.986 -17.328 1 94.94 94 LYS A C 1
ATOM 743 O O . LYS A 1 94 ? -8.766 -1.151 -17.297 1 94.94 94 LYS A O 1
ATOM 748 N N . GLU A 1 95 ? -9.688 -3.035 -18.141 1 96.75 95 GLU A N 1
ATOM 749 C CA . GLU A 1 95 ? -8.68 -3.186 -19.188 1 96.75 95 GLU A CA 1
ATOM 750 C C . GLU A 1 95 ? -7.281 -3.332 -18.609 1 96.75 95 GLU A C 1
ATOM 752 O O . GLU A 1 95 ? -6.328 -2.729 -19.109 1 96.75 95 GLU A O 1
ATOM 757 N N . VAL A 1 96 ? -7.207 -4.012 -17.516 1 97.25 96 VAL A N 1
ATOM 758 C CA . VAL A 1 96 ? -5.945 -4.375 -16.891 1 97.25 96 VAL A CA 1
ATOM 759 C C . VAL A 1 96 ? -5.434 -5.688 -17.484 1 97.25 96 VAL A C 1
ATOM 761 O O . VAL A 1 96 ? -6.207 -6.625 -17.688 1 97.25 96 VAL A O 1
ATOM 764 N N . ASN A 1 97 ? -4.164 -5.738 -17.828 1 98 97 ASN A N 1
ATOM 765 C CA . ASN A 1 97 ? -3.543 -6.992 -18.25 1 98 97 ASN A CA 1
ATOM 766 C C . ASN A 1 97 ? -3.266 -7.906 -17.062 1 98 97 ASN A C 1
ATOM 768 O O . ASN A 1 97 ? -2.619 -7.496 -16.094 1 98 97 ASN A O 1
ATOM 772 N N . ILE A 1 98 ? -3.781 -9.102 -17.109 1 98.44 98 ILE A N 1
ATOM 773 C CA . ILE A 1 98 ? -3.617 -10.047 -16.016 1 98.44 98 ILE A CA 1
ATOM 774 C C . ILE A 1 98 ? -2.641 -11.148 -16.406 1 98.44 98 ILE A C 1
ATOM 776 O O . ILE A 1 98 ? -2.801 -11.773 -17.469 1 98.44 98 ILE A O 1
ATOM 780 N N . VAL A 1 99 ? -1.62 -11.383 -15.578 1 98.31 99 VAL A N 1
ATOM 781 C CA . VAL A 1 99 ? -0.63 -12.43 -15.797 1 98.31 99 VAL A CA 1
ATOM 782 C C . VAL A 1 99 ? -0.372 -13.18 -14.5 1 98.31 99 VAL A C 1
ATOM 784 O O . VAL A 1 99 ? -0.202 -12.562 -13.438 1 98.31 99 VAL A O 1
ATOM 787 N N . ALA A 1 100 ? -0.406 -14.445 -14.555 1 97.81 100 ALA A N 1
ATOM 788 C CA . ALA A 1 100 ? -0.029 -15.234 -13.391 1 97.81 100 ALA A CA 1
ATOM 789 C C . ALA A 1 100 ? 1.422 -15.703 -13.484 1 97.81 100 ALA A C 1
ATOM 791 O O . ALA A 1 100 ? 1.944 -15.898 -14.586 1 97.81 100 ALA A O 1
ATOM 792 N N . LYS A 1 101 ? 2.045 -15.773 -12.422 1 97.56 101 LYS A N 1
ATOM 793 C CA . LYS A 1 101 ? 3.412 -16.266 -12.273 1 97.56 101 LYS A CA 1
ATOM 794 C C . LYS A 1 101 ? 3.547 -17.141 -11.031 1 97.56 101 LYS A C 1
ATOM 796 O O . LYS A 1 101 ? 3.102 -16.766 -9.945 1 97.56 101 LYS A O 1
ATOM 801 N N . LEU A 1 102 ? 4.141 -18.344 -11.234 1 96.31 102 LEU A N 1
ATOM 802 C CA . LEU A 1 102 ? 4.289 -19.297 -10.148 1 96.31 102 LEU A CA 1
ATOM 803 C C . LEU A 1 102 ? 5.758 -19.5 -9.789 1 96.31 102 LEU A C 1
ATOM 805 O O . LEU A 1 102 ? 6.613 -19.562 -10.68 1 96.31 102 LEU A O 1
ATOM 809 N N . TYR A 1 103 ? 5.996 -19.531 -8.508 1 95.5 103 TYR A N 1
ATOM 810 C CA . TYR A 1 103 ? 7.301 -19.891 -7.961 1 95.5 103 TYR A CA 1
ATOM 811 C C . TYR A 1 103 ? 7.188 -21.047 -6.973 1 95.5 103 TYR A C 1
ATOM 813 O O . TYR A 1 103 ? 6.094 -21.359 -6.504 1 95.5 103 TYR A O 1
ATOM 821 N N . TRP A 1 104 ? 8.375 -21.734 -6.703 1 93.81 104 TRP A N 1
ATOM 822 C CA . TRP A 1 104 ? 8.422 -22.844 -5.75 1 93.81 104 TRP A CA 1
ATOM 823 C C . TRP A 1 104 ? 9.484 -22.578 -4.684 1 93.81 104 TRP A C 1
ATOM 825 O O . TRP A 1 104 ? 10.602 -22.172 -4.996 1 93.81 104 TRP A O 1
ATOM 835 N N . GLY A 1 105 ? 9.055 -22.766 -3.443 1 93.94 105 GLY A N 1
ATOM 836 C CA . GLY A 1 105 ? 10.008 -22.594 -2.357 1 93.94 105 GLY A CA 1
ATOM 837 C C . GLY A 1 105 ? 9.477 -21.75 -1.22 1 93.94 105 GLY A C 1
ATOM 838 O O . GLY A 1 105 ? 8.273 -21.75 -0.943 1 93.94 105 GLY A O 1
ATOM 839 N N . ASP A 1 106 ? 10.344 -21.109 -0.467 1 95.06 106 ASP A N 1
ATOM 840 C CA . ASP A 1 106 ? 9.984 -20.266 0.667 1 95.06 106 ASP A CA 1
ATOM 841 C C . ASP A 1 106 ? 9.328 -18.969 0.2 1 95.06 106 ASP A C 1
ATOM 843 O O . ASP A 1 106 ? 9.906 -18.219 -0.594 1 95.06 106 ASP A O 1
ATOM 847 N N . ALA A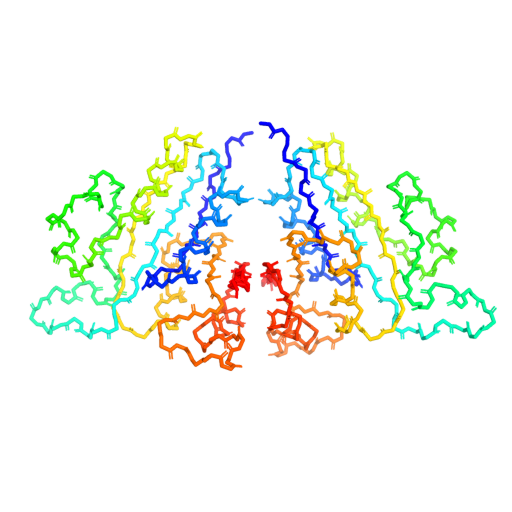 1 107 ? 8.18 -18.734 0.674 1 96.75 107 ALA A N 1
ATOM 848 C CA . ALA A 1 107 ? 7.383 -17.609 0.204 1 96.75 107 ALA A CA 1
ATOM 849 C C . ALA A 1 107 ? 8.125 -16.297 0.403 1 96.75 107 ALA A C 1
ATOM 851 O O . ALA A 1 107 ? 8.062 -15.398 -0.451 1 96.75 107 ALA A O 1
ATOM 852 N N . ARG A 1 108 ? 8.789 -16.141 1.52 1 97.5 108 ARG A N 1
ATOM 853 C CA . ARG A 1 108 ? 9.523 -14.906 1.8 1 97.5 108 ARG A CA 1
ATOM 854 C C . ARG A 1 108 ? 10.578 -14.641 0.732 1 97.5 108 ARG A C 1
ATOM 856 O O . ARG A 1 108 ? 10.609 -13.562 0.131 1 97.5 108 ARG A O 1
ATOM 863 N N . GLU A 1 109 ? 11.328 -15.617 0.45 1 96.81 109 GLU A N 1
ATOM 864 C CA . GLU A 1 109 ? 12.422 -15.508 -0.51 1 96.81 109 GLU A CA 1
ATOM 865 C C . GLU A 1 109 ? 11.891 -15.352 -1.934 1 96.81 109 GLU A C 1
ATOM 867 O O . GLU A 1 109 ? 12.375 -14.508 -2.693 1 96.81 109 GLU A O 1
ATOM 872 N N . LYS A 1 110 ? 10.945 -16.094 -2.234 1 97.06 110 LYS A N 1
ATOM 873 C CA . LYS A 1 110 ? 10.477 -16.141 -3.615 1 97.06 110 LYS A CA 1
ATOM 874 C C . LYS A 1 110 ? 9.695 -14.883 -3.975 1 97.06 110 LYS A C 1
ATOM 876 O O . LYS A 1 110 ? 9.734 -14.43 -5.117 1 97.06 110 LYS A O 1
ATOM 881 N N . LEU A 1 111 ? 9.023 -14.297 -3.004 1 98.38 111 LEU A N 1
ATOM 882 C CA . LEU A 1 111 ? 8.352 -13.039 -3.293 1 98.38 111 LEU A CA 1
ATOM 883 C C . LEU A 1 111 ? 9.359 -11.93 -3.578 1 98.38 111 LEU A C 1
ATOM 885 O O . LEU A 1 111 ? 9.156 -11.109 -4.473 1 98.38 111 LEU A O 1
ATOM 889 N N . LEU A 1 112 ? 10.453 -11.914 -2.828 1 98.12 112 LEU A N 1
ATOM 890 C CA . LEU A 1 112 ? 11.492 -10.93 -3.115 1 98.12 112 LEU A CA 1
ATOM 891 C C . LEU A 1 112 ? 12.109 -11.172 -4.488 1 98.12 112 LEU A C 1
ATOM 893 O O . LEU A 1 112 ? 12.383 -10.227 -5.23 1 98.12 112 LEU A O 1
ATOM 897 N N . GLU A 1 113 ? 12.273 -12.43 -4.801 1 97.69 113 GLU A N 1
ATOM 898 C CA . GLU A 1 113 ? 12.781 -12.781 -6.125 1 97.69 113 GLU A CA 1
ATOM 899 C C . GLU A 1 113 ? 11.805 -12.352 -7.219 1 97.69 113 GLU A C 1
ATOM 901 O O . GLU A 1 113 ? 12.227 -11.836 -8.258 1 97.69 113 GLU A O 1
ATOM 906 N N . ALA A 1 114 ? 10.57 -12.57 -7.012 1 98.25 114 ALA A N 1
ATOM 907 C CA . ALA A 1 114 ? 9.547 -12.203 -7.984 1 98.25 114 ALA A CA 1
ATOM 908 C C . ALA A 1 114 ? 9.562 -10.703 -8.258 1 98.25 114 ALA A C 1
ATOM 910 O O . ALA A 1 114 ? 9.375 -10.266 -9.391 1 98.25 114 ALA A O 1
ATOM 911 N N . ILE A 1 115 ? 9.742 -9.914 -7.211 1 98.31 115 ILE A N 1
ATOM 912 C CA . ILE A 1 115 ? 9.781 -8.461 -7.344 1 98.31 115 ILE A CA 1
ATOM 913 C C . ILE A 1 115 ? 10.859 -8.062 -8.352 1 98.31 115 ILE A C 1
ATOM 915 O O . ILE A 1 115 ? 10.617 -7.246 -9.242 1 98.31 115 ILE A O 1
ATOM 919 N N . GLU A 1 116 ? 11.969 -8.672 -8.227 1 97.31 116 GLU A N 1
ATOM 920 C CA . GLU A 1 116 ? 13.094 -8.367 -9.109 1 97.31 116 GLU A CA 1
ATOM 921 C C . GLU A 1 116 ? 12.859 -8.938 -10.508 1 97.31 116 GLU A C 1
ATOM 923 O O . GLU A 1 116 ? 13.016 -8.227 -11.508 1 97.31 116 GLU A O 1
ATOM 928 N N . ASP A 1 117 ? 12.453 -10.188 -10.531 1 96.94 117 ASP A N 1
ATOM 929 C CA . ASP A 1 117 ? 12.273 -10.93 -11.773 1 96.94 117 ASP A CA 1
ATOM 930 C C . ASP A 1 117 ? 11.234 -10.258 -12.672 1 96.94 117 ASP A C 1
ATOM 932 O O . ASP A 1 117 ? 11.43 -10.156 -13.883 1 96.94 117 ASP A O 1
ATOM 936 N N . LEU A 1 118 ? 10.203 -9.773 -12.094 1 98.06 118 LEU A N 1
ATOM 937 C CA . LEU A 1 118 ? 9.07 -9.234 -12.844 1 98.06 118 LEU A CA 1
ATOM 938 C C . LEU A 1 118 ? 9.156 -7.711 -12.938 1 98.06 118 LEU A C 1
ATOM 940 O O . LEU A 1 118 ? 8.289 -7.07 -13.539 1 98.06 118 LEU A O 1
ATOM 944 N N . LYS A 1 119 ? 10.203 -7.121 -12.273 1 97.94 119 LYS A N 1
ATOM 945 C CA . LYS A 1 119 ? 10.406 -5.676 -12.25 1 97.94 119 LYS A CA 1
ATOM 946 C C . LYS A 1 119 ? 9.156 -4.953 -11.766 1 97.94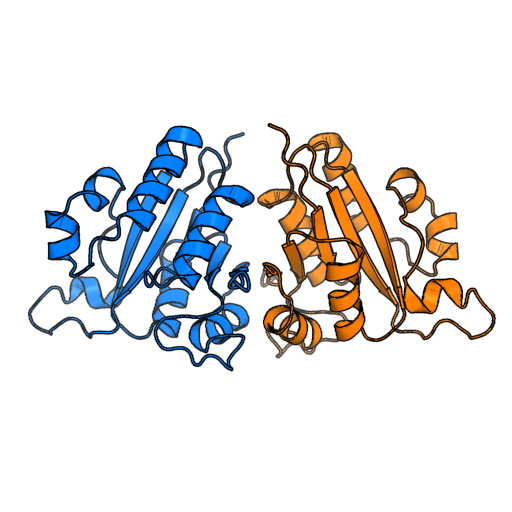 119 LYS A C 1
ATOM 948 O O . LYS A 1 119 ? 8.688 -4.012 -12.414 1 97.94 119 LYS A O 1
ATOM 953 N N . LEU A 1 120 ? 8.68 -5.34 -10.641 1 98.5 120 LEU A N 1
ATOM 954 C CA . LEU A 1 120 ? 7.434 -4.797 -10.102 1 98.5 120 LEU A CA 1
ATOM 955 C C . LEU A 1 120 ? 7.629 -3.355 -9.641 1 98.5 120 LEU A C 1
ATOM 957 O O . LEU A 1 120 ? 8.656 -3.023 -9.047 1 98.5 120 LEU A O 1
ATOM 961 N N . ASP A 1 121 ? 6.57 -2.566 -9.891 1 98.31 121 ASP A N 1
ATOM 962 C CA . ASP A 1 121 ? 6.551 -1.2 -9.383 1 98.31 121 ASP A CA 1
ATOM 963 C C . ASP A 1 121 ? 5.996 -1.152 -7.961 1 98.31 121 ASP A C 1
ATOM 965 O O . ASP A 1 121 ? 6.309 -0.238 -7.199 1 98.31 121 ASP A O 1
ATOM 969 N N . SER A 1 122 ? 5.129 -2.057 -7.625 1 98.62 122 SER A N 1
ATOM 970 C CA . SER A 1 122 ? 4.566 -2.174 -6.285 1 98.62 122 SER A CA 1
ATOM 971 C C . SER A 1 122 ? 3.988 -3.564 -6.047 1 98.62 122 SER A C 1
ATOM 973 O O . SER A 1 122 ? 3.777 -4.324 -6.992 1 98.62 122 SER A O 1
ATOM 975 N N . LEU A 1 123 ? 3.85 -3.926 -4.773 1 98.88 123 LEU A N 1
ATOM 976 C CA . LEU A 1 123 ? 3.311 -5.219 -4.367 1 98.88 123 LEU A CA 1
ATOM 977 C C . LEU A 1 123 ? 2.186 -5.043 -3.352 1 98.88 123 LEU A C 1
ATOM 979 O O . LEU A 1 123 ? 2.293 -4.227 -2.434 1 98.88 123 LEU A O 1
ATOM 983 N N . VAL A 1 124 ? 1.081 -5.777 -3.533 1 98.94 124 VAL A N 1
ATOM 984 C CA . VAL A 1 124 ? -0.038 -5.816 -2.598 1 98.94 124 VAL A CA 1
ATOM 985 C C . VAL A 1 124 ? -0.145 -7.207 -1.979 1 98.94 124 VAL A C 1
ATOM 987 O O . VAL A 1 124 ? -0.061 -8.219 -2.684 1 98.94 124 VAL A O 1
ATOM 990 N N . MET A 1 125 ? -0.308 -7.223 -0.667 1 98.62 125 MET A N 1
ATOM 991 C CA . MET A 1 125 ? -0.409 -8.484 0.055 1 98.62 125 MET A CA 1
ATOM 992 C C . MET A 1 125 ? -1.462 -8.406 1.155 1 98.62 125 MET A C 1
ATOM 994 O O . MET A 1 125 ? -1.773 -7.316 1.641 1 98.62 125 MET A O 1
ATOM 998 N N . GLY A 1 126 ? -1.987 -9.609 1.463 1 98.12 126 GLY A N 1
ATOM 999 C CA . GLY A 1 126 ? -2.764 -9.703 2.689 1 98.12 126 GLY A CA 1
ATOM 1000 C C . GLY A 1 126 ? -1.906 -9.68 3.941 1 98.12 126 GLY A C 1
ATOM 1001 O O . GLY A 1 126 ? -0.71 -9.969 3.887 1 98.12 126 GLY A O 1
ATOM 1002 N N . SER A 1 127 ? -2.537 -9.406 5.051 1 97.38 127 SER A N 1
ATOM 1003 C CA . SER A 1 127 ? -1.807 -9.312 6.309 1 97.38 127 SER A CA 1
ATOM 1004 C C . SER A 1 127 ? -1.552 -10.695 6.902 1 97.38 127 SER A C 1
ATOM 1006 O O . SER A 1 127 ? -0.639 -10.875 7.711 1 97.38 127 SER A O 1
ATOM 1008 N N . ARG A 1 128 ? -2.443 -11.625 6.441 1 95.44 128 ARG A N 1
ATOM 1009 C CA . ARG A 1 128 ? -2.348 -12.984 6.949 1 95.44 128 ARG A CA 1
ATOM 1010 C C . ARG A 1 128 ? -2.396 -14 5.812 1 95.44 128 ARG A C 1
ATOM 1012 O O . ARG A 1 128 ? -2.762 -13.656 4.684 1 95.44 128 ARG A O 1
ATOM 1019 N N . GLY A 1 129 ? -1.841 -15.18 6.105 1 92.69 129 GLY A N 1
ATOM 1020 C CA . GLY A 1 129 ? -1.893 -16.266 5.137 1 92.69 129 GLY A CA 1
ATOM 1021 C C . GLY A 1 129 ? -2.6 -17.5 5.668 1 92.69 129 GLY A C 1
ATOM 1022 O O . GLY A 1 129 ? -3.367 -17.422 6.629 1 92.69 129 GLY A O 1
ATOM 1023 N N . LEU A 1 130 ? -2.162 -18.438 4.867 1 89.81 130 LEU A N 1
ATOM 1024 C CA . LEU A 1 130 ? -2.734 -19.719 5.258 1 89.81 130 LEU A CA 1
ATOM 1025 C C . LEU A 1 130 ? -2.166 -20.188 6.598 1 89.81 130 LEU A C 1
ATOM 1027 O O . LEU A 1 130 ? -0.961 -20.078 6.836 1 89.81 130 LEU A O 1
ATOM 1031 N N . GLY A 1 131 ? -3 -20.469 7.582 1 86 131 GLY A N 1
ATOM 1032 C CA . GLY A 1 131 ? -2.539 -21.094 8.812 1 86 131 GLY A CA 1
ATOM 1033 C C . GLY A 1 131 ? -2.176 -20.094 9.891 1 86 131 GLY A C 1
ATOM 1034 O O . GLY A 1 131 ? -1.706 -20.484 10.969 1 86 131 GLY A O 1
ATOM 1035 N N . THR A 1 132 ? -2.227 -18.828 9.57 1 85.94 132 THR A N 1
ATOM 1036 C CA . THR A 1 132 ? -1.888 -17.812 10.555 1 85.94 132 THR A CA 1
ATOM 1037 C C . THR A 1 132 ? -2.844 -17.875 11.742 1 85.94 132 THR A C 1
ATOM 1039 O O . THR A 1 132 ? -4.059 -17.984 11.562 1 85.94 132 THR A O 1
ATOM 1042 N N . LEU A 1 133 ? -2.283 -17.812 12.906 1 88.5 133 LEU A N 1
ATOM 1043 C CA . LEU A 1 133 ? -3.074 -17.844 14.133 1 88.5 133 LEU A CA 1
ATOM 1044 C C . LEU A 1 133 ? -3.949 -16.609 14.25 1 88.5 133 LEU A C 1
ATOM 1046 O O . LEU A 1 133 ? -3.549 -15.516 13.836 1 88.5 133 LEU A O 1
ATOM 1050 N N . LYS A 1 134 ? -5.02 -16.797 14.922 1 84.19 134 LYS A N 1
ATOM 1051 C CA . LYS A 1 134 ? -6.023 -15.734 15.008 1 84.19 134 LYS A CA 1
ATOM 1052 C C . LYS A 1 134 ? -5.48 -14.523 15.758 1 84.19 134 LYS A C 1
ATOM 1054 O O . LYS A 1 134 ? -5.875 -13.391 15.477 1 84.19 134 LYS A O 1
ATOM 1059 N N . ARG A 1 135 ? -4.539 -14.742 16.625 1 86.81 135 ARG A N 1
ATOM 1060 C CA . ARG A 1 135 ? -4.066 -13.664 17.484 1 86.81 135 ARG A CA 1
ATOM 1061 C C . ARG A 1 135 ? -3.021 -12.805 16.781 1 86.81 135 ARG A C 1
ATOM 1063 O O . ARG A 1 135 ? -2.686 -11.719 17.25 1 86.81 135 ARG A O 1
ATOM 1070 N N . ILE A 1 136 ? -2.643 -13.383 15.703 1 87.62 136 ILE A N 1
ATOM 1071 C CA . ILE A 1 136 ? -1.59 -12.68 14.984 1 87.62 136 ILE A CA 1
ATOM 1072 C C . ILE A 1 136 ? -2.211 -11.664 14.023 1 87.62 136 ILE A C 1
ATOM 1074 O O . ILE A 1 136 ? -3.057 -12.016 13.203 1 87.62 136 ILE A O 1
ATOM 1078 N N . VAL A 1 137 ? -1.76 -10.445 14.078 1 89.62 137 VAL A N 1
ATOM 1079 C CA . VAL A 1 137 ? -2.355 -9.383 13.273 1 89.62 137 VAL A CA 1
ATOM 1080 C C . VAL A 1 137 ? -1.623 -9.273 11.938 1 89.62 137 VAL A C 1
ATOM 1082 O O . VAL A 1 137 ? -2.211 -8.867 10.93 1 89.62 137 VAL A O 1
ATOM 1085 N N . LEU A 1 138 ? -0.349 -9.609 12.016 1 95.25 138 LEU A N 1
ATOM 1086 C CA . LEU A 1 138 ? 0.464 -9.586 10.805 1 95.25 138 LEU A CA 1
ATOM 1087 C C . LEU A 1 138 ? 1.282 -10.867 10.672 1 95.25 138 LEU A C 1
ATOM 1089 O O . LEU A 1 138 ? 2.059 -11.203 11.57 1 95.25 138 LEU A O 1
ATOM 1093 N N . GLY A 1 139 ? 1.103 -11.508 9.539 1 96 139 GLY A N 1
ATOM 1094 C CA . GLY A 1 139 ? 1.794 -12.773 9.312 1 96 139 GLY A CA 1
ATOM 1095 C C . GLY A 1 139 ? 3.281 -12.602 9.07 1 96 139 GLY A C 1
ATOM 1096 O O . GLY A 1 139 ? 3.732 -11.516 8.68 1 96 139 GLY A O 1
ATOM 1097 N N . SER A 1 140 ? 3.963 -13.68 9.164 1 96 140 SER A N 1
ATOM 1098 C CA . SER A 1 140 ? 5.422 -13.672 9.094 1 96 140 SER A CA 1
ATOM 1099 C C . SER A 1 140 ? 5.902 -13.328 7.688 1 96 140 SER A C 1
ATOM 1101 O O . SER A 1 140 ? 6.875 -12.586 7.523 1 96 140 SER A O 1
ATOM 1103 N N . VAL A 1 141 ? 5.234 -13.844 6.656 1 97.5 141 VAL A N 1
ATOM 1104 C CA . VAL A 1 141 ? 5.637 -13.547 5.285 1 97.5 141 VAL A CA 1
ATOM 1105 C C . VAL A 1 141 ? 5.379 -12.078 4.977 1 97.5 141 VAL A C 1
ATOM 1107 O O . VAL A 1 141 ? 6.25 -11.391 4.438 1 97.5 141 VAL A O 1
ATOM 1110 N N . SER A 1 142 ? 4.211 -11.594 5.309 1 98.06 142 SER A N 1
ATOM 1111 C CA . SER A 1 142 ? 3.877 -10.188 5.07 1 98.06 142 SER A CA 1
ATOM 1112 C C . SER A 1 142 ? 4.855 -9.266 5.785 1 98.06 142 SER A C 1
ATOM 1114 O O . SER A 1 142 ? 5.328 -8.281 5.199 1 98.06 142 SER A O 1
ATOM 1116 N N . ASN A 1 143 ? 5.141 -9.594 7.031 1 96.5 143 ASN A N 1
ATOM 1117 C CA . ASN A 1 143 ? 6.086 -8.781 7.785 1 96.5 143 ASN A CA 1
ATOM 1118 C C . ASN A 1 143 ? 7.469 -8.773 7.133 1 96.5 143 ASN A C 1
ATOM 1120 O O . ASN A 1 143 ? 8.078 -7.719 6.977 1 96.5 143 ASN A O 1
ATOM 1124 N N . TYR A 1 144 ? 7.918 -9.945 6.746 1 97.5 144 TYR A N 1
ATOM 1125 C CA . TYR A 1 144 ? 9.234 -10.078 6.137 1 97.5 144 TYR A CA 1
ATOM 1126 C C . TYR A 1 144 ? 9.312 -9.297 4.832 1 97.5 144 TYR A C 1
ATOM 1128 O O . TYR A 1 144 ? 10.258 -8.531 4.613 1 97.5 144 TYR A O 1
ATOM 1136 N N . VAL A 1 145 ? 8.367 -9.422 3.953 1 98.19 145 VAL A N 1
ATOM 1137 C CA . VAL A 1 145 ? 8.375 -8.789 2.639 1 98.19 145 VAL A CA 1
ATOM 1138 C C . VAL A 1 145 ? 8.227 -7.277 2.791 1 98.19 145 VAL A C 1
ATOM 1140 O O . VAL A 1 145 ? 8.938 -6.508 2.141 1 98.19 145 VAL A O 1
ATOM 1143 N N . MET A 1 146 ? 7.348 -6.883 3.646 1 97 146 MET A N 1
ATOM 1144 C CA . MET A 1 146 ? 7.148 -5.457 3.869 1 97 146 MET A CA 1
ATOM 1145 C C . MET A 1 146 ? 8.445 -4.789 4.316 1 97 146 MET A C 1
ATOM 1147 O O . MET A 1 146 ? 8.742 -3.662 3.914 1 97 146 MET A O 1
ATOM 1151 N N . THR A 1 147 ? 9.195 -5.445 5.098 1 95.94 147 THR A N 1
ATOM 1152 C CA . THR A 1 147 ? 10.422 -4.898 5.668 1 95.94 147 THR A CA 1
ATOM 1153 C C . THR A 1 147 ? 11.539 -4.883 4.629 1 95.94 147 THR A C 1
ATOM 1155 O O . THR A 1 147 ? 12.312 -3.924 4.555 1 95.94 147 THR A O 1
ATOM 1158 N N . ASN A 1 148 ? 11.539 -5.867 3.736 1 96.31 148 ASN A N 1
ATOM 1159 C CA . ASN A 1 148 ? 12.758 -6.098 2.963 1 96.31 148 ASN A CA 1
ATOM 1160 C C . ASN A 1 148 ? 12.562 -5.742 1.492 1 96.31 148 ASN A C 1
ATOM 1162 O O . ASN A 1 148 ? 13.539 -5.598 0.749 1 96.31 148 ASN A O 1
ATOM 1166 N N . ALA A 1 149 ? 11.344 -5.68 1.042 1 97.44 149 ALA A N 1
ATOM 1167 C CA . ALA A 1 149 ? 11.094 -5.371 -0.365 1 97.44 149 ALA A CA 1
ATOM 1168 C C . ALA A 1 149 ? 11.648 -3.996 -0.729 1 97.44 149 ALA A C 1
ATOM 1170 O O . ALA A 1 149 ? 11.477 -3.033 0.022 1 97.44 149 ALA A O 1
ATOM 1171 N N . PRO A 1 150 ? 12.273 -3.83 -1.893 1 96.38 150 PRO A N 1
ATOM 1172 C CA . PRO A 1 150 ? 12.836 -2.545 -2.311 1 96.38 150 PRO A CA 1
ATOM 1173 C C . PRO A 1 150 ? 11.812 -1.651 -3.008 1 96.38 150 PRO A C 1
ATOM 1175 O O . PRO A 1 150 ? 12.172 -0.623 -3.584 1 96.38 150 PRO A O 1
ATOM 1178 N N . ILE A 1 151 ? 10.57 -2.047 -3.025 1 97.81 151 ILE A N 1
ATOM 1179 C CA . ILE A 1 151 ? 9.5 -1.313 -3.695 1 97.81 151 ILE A CA 1
ATOM 1180 C C . ILE A 1 151 ? 8.367 -1.034 -2.709 1 97.81 151 ILE A C 1
ATOM 1182 O O . ILE A 1 151 ? 8.312 -1.638 -1.636 1 97.81 151 ILE A O 1
ATOM 1186 N N . PRO A 1 152 ? 7.402 -0.151 -3.053 1 98.62 152 PRO A N 1
ATOM 1187 C CA . PRO A 1 152 ? 6.223 0.043 -2.205 1 98.62 152 PRO A CA 1
ATOM 1188 C C . PRO A 1 152 ? 5.414 -1.237 -2.016 1 98.62 152 PRO A C 1
ATOM 1190 O O . PRO A 1 152 ? 5.184 -1.975 -2.979 1 98.62 152 PRO A O 1
ATOM 1193 N N . VAL A 1 153 ? 5.051 -1.492 -0.765 1 98.81 153 VAL A N 1
ATOM 1194 C CA . VAL A 1 153 ? 4.227 -2.65 -0.435 1 98.81 153 VAL A CA 1
ATOM 1195 C C . VAL A 1 153 ? 2.969 -2.197 0.304 1 98.81 153 VAL A C 1
ATOM 1197 O O . VAL A 1 153 ? 3.047 -1.398 1.24 1 98.81 153 VAL A O 1
ATOM 1200 N N . THR A 1 154 ? 1.812 -2.66 -0.151 1 98.81 154 THR A N 1
ATOM 1201 C CA . THR A 1 154 ? 0.551 -2.436 0.548 1 98.81 154 THR A CA 1
ATOM 1202 C C . THR A 1 154 ? 0.118 -3.693 1.298 1 98.81 154 THR A C 1
ATOM 1204 O O . THR A 1 154 ? 0.06 -4.777 0.718 1 98.81 154 THR A O 1
ATOM 1207 N N . ILE A 1 155 ? -0.161 -3.518 2.57 1 98.75 155 ILE A N 1
ATOM 1208 C CA . ILE A 1 155 ? -0.728 -4.582 3.387 1 98.75 155 ILE A CA 1
ATOM 1209 C C . ILE A 1 155 ? -2.225 -4.348 3.578 1 98.75 155 ILE A C 1
ATOM 1211 O O . ILE A 1 155 ? -2.633 -3.34 4.156 1 98.75 155 ILE A O 1
ATOM 1215 N N . VAL A 1 156 ? -3.021 -5.277 3.09 1 98.44 156 VAL A N 1
ATOM 1216 C CA . VAL A 1 156 ? -4.473 -5.211 3.201 1 98.44 156 VAL A CA 1
ATOM 1217 C C . VAL A 1 156 ? -4.945 -6.062 4.379 1 98.44 156 VAL A C 1
ATOM 1219 O O . VAL A 1 156 ? -4.52 -7.211 4.531 1 98.44 156 VAL A O 1
ATOM 1222 N N . LYS A 1 157 ? -5.758 -5.434 5.188 1 94.25 157 LYS A N 1
ATOM 1223 C CA . LYS A 1 157 ? -6.191 -6.074 6.426 1 94.25 157 LYS A CA 1
ATOM 1224 C C . LYS A 1 157 ? -7.48 -6.863 6.211 1 94.25 157 LYS A C 1
ATOM 1226 O O . LYS A 1 157 ? -8.258 -6.562 5.305 1 94.25 157 LYS A O 1
ATOM 1231 N N . ASP A 1 158 ? -7.52 -7.914 7.023 1 84.31 158 ASP A N 1
ATOM 1232 C CA . ASP A 1 158 ? -8.742 -8.711 6.977 1 84.31 158 ASP A CA 1
ATOM 1233 C C . ASP A 1 158 ? -9.93 -7.922 7.535 1 84.31 158 ASP A C 1
ATOM 1235 O O . ASP A 1 158 ? -9.789 -7.18 8.508 1 84.31 158 ASP A O 1
ATOM 1239 N N . LEU A 1 159 ? -10.812 -7.41 6.742 1 63.59 159 LEU A N 1
ATOM 1240 C CA . LEU A 1 159 ? -11.992 -6.715 7.262 1 63.59 159 LEU A CA 1
ATOM 1241 C C . LEU A 1 159 ? -12.617 -7.496 8.414 1 63.59 159 LEU A C 1
ATOM 1243 O O . LEU A 1 159 ? -12.578 -8.727 8.43 1 63.59 159 LEU A O 1
ATOM 1247 N N . HIS A 1 160 ? -12.32 -7.125 9.664 1 48.22 160 HIS A N 1
ATOM 1248 C CA . HIS A 1 160 ? -13.031 -7.777 10.758 1 48.22 160 HIS A CA 1
ATOM 1249 C C . HIS A 1 160 ? -14.438 -8.188 10.344 1 48.22 160 HIS A C 1
ATOM 1251 O O . HIS A 1 160 ? -15.203 -7.367 9.828 1 48.22 160 HIS A O 1
ATOM 1257 N N . ASN A 1 161 ? -14.695 -9.281 9.688 1 38.41 161 ASN A N 1
ATOM 1258 C CA . ASN A 1 161 ? -16.047 -9.766 9.938 1 38.41 161 ASN A CA 1
ATOM 1259 C C . ASN A 1 161 ? -16.312 -9.961 11.43 1 38.41 161 ASN A C 1
ATOM 1261 O O . ASN A 1 161 ? -15.43 -10.438 12.156 1 38.41 161 ASN A O 1
ATOM 1265 N N . MET B 1 1 ? -17.016 6.32 -12.375 1 45.47 1 MET B N 1
ATOM 1266 C CA . MET B 1 1 ? -17.5 7.246 -11.359 1 45.47 1 MET B CA 1
ATOM 1267 C C . MET B 1 1 ? -16.375 7.699 -10.438 1 45.47 1 MET B C 1
ATOM 1269 O O . MET B 1 1 ? -15.398 6.973 -10.25 1 45.47 1 MET B O 1
ATOM 1273 N N . ALA B 1 2 ? -16.375 9 -10.305 1 54.38 2 ALA B N 1
ATOM 1274 C CA . ALA B 1 2 ? -15.375 9.555 -9.398 1 54.38 2 ALA B CA 1
ATOM 1275 C C . ALA B 1 2 ? -15.312 8.773 -8.094 1 54.38 2 ALA B C 1
ATOM 1277 O O . ALA B 1 2 ? -16.344 8.336 -7.574 1 54.38 2 ALA B O 1
ATOM 1278 N N . LYS B 1 3 ? -14.07 8.203 -7.793 1 73.62 3 LYS B N 1
ATOM 1279 C CA . LYS B 1 3 ? -13.984 7.566 -6.484 1 73.62 3 LYS B CA 1
ATOM 1280 C C . LYS B 1 3 ? -14.148 8.594 -5.363 1 73.62 3 LYS B C 1
ATOM 1282 O O . LYS B 1 3 ? -14.078 9.797 -5.602 1 73.62 3 LYS B O 1
ATOM 1287 N N . ASP B 1 4 ? -14.664 8.562 -4.223 1 94.69 4 ASP B N 1
ATOM 1288 C CA . ASP B 1 4 ? -14.82 9.398 -3.033 1 94.69 4 ASP B CA 1
ATOM 1289 C C . ASP B 1 4 ? -14.125 8.773 -1.826 1 94.69 4 ASP B C 1
ATOM 1291 O O . ASP B 1 4 ? -14.695 8.711 -0.735 1 94.69 4 ASP B O 1
ATOM 1295 N N . ARG B 1 5 ? -12.898 8.359 -2.236 1 97.94 5 ARG B N 1
ATOM 1296 C CA . ARG B 1 5 ? -12.141 7.699 -1.179 1 97.94 5 ARG B CA 1
ATOM 1297 C C . ARG B 1 5 ? -11.391 8.719 -0.324 1 97.94 5 ARG B C 1
ATOM 1299 O O . ARG B 1 5 ? -11.078 9.812 -0.791 1 97.94 5 ARG B O 1
ATOM 1306 N N . THR B 1 6 ? -11.18 8.289 0.923 1 98.75 6 THR B N 1
ATOM 1307 C CA . THR B 1 6 ? -10.344 9.055 1.836 1 98.75 6 THR B CA 1
ATOM 1308 C C . THR B 1 6 ? -8.992 8.375 2.033 1 98.75 6 THR B C 1
ATOM 1310 O O . THR B 1 6 ? -8.922 7.285 2.609 1 98.75 6 THR B O 1
ATOM 1313 N N . ILE B 1 7 ? -7.945 9.039 1.565 1 98.75 7 ILE B N 1
ATOM 1314 C CA . ILE B 1 7 ? -6.586 8.516 1.611 1 98.75 7 ILE B CA 1
ATOM 1315 C C . ILE B 1 7 ? -5.723 9.398 2.51 1 98.75 7 ILE B C 1
ATOM 1317 O O . ILE B 1 7 ? -5.699 10.617 2.354 1 98.75 7 ILE B O 1
ATOM 1321 N N . GLY B 1 8 ? -5.094 8.766 3.484 1 98.88 8 GLY B N 1
ATOM 1322 C CA . GLY B 1 8 ? -4.156 9.5 4.32 1 98.88 8 GLY B CA 1
ATOM 1323 C C . GLY B 1 8 ? -2.711 9.336 3.883 1 98.88 8 GLY B C 1
ATOM 1324 O O . GLY B 1 8 ? -2.316 8.266 3.414 1 98.88 8 GLY B O 1
ATOM 1325 N N . VAL B 1 9 ? -1.929 10.367 4.051 1 98.94 9 VAL B N 1
ATOM 1326 C CA . VAL B 1 9 ? -0.473 10.305 3.967 1 98.94 9 VAL B CA 1
ATOM 1327 C C . VAL B 1 9 ? 0.143 10.812 5.27 1 98.94 9 VAL B C 1
ATOM 1329 O O . VAL B 1 9 ? -0.128 11.938 5.691 1 98.94 9 VAL B O 1
ATOM 1332 N N . ALA B 1 10 ? 0.927 9.953 5.898 1 98.88 10 ALA B N 1
ATOM 1333 C CA . ALA B 1 10 ? 1.677 10.383 7.074 1 98.88 10 ALA B CA 1
ATOM 1334 C C . ALA B 1 10 ? 2.857 11.266 6.68 1 98.88 10 ALA B C 1
ATOM 1336 O O . ALA B 1 10 ? 3.744 10.836 5.941 1 98.88 10 ALA B O 1
ATOM 1337 N N . MET B 1 11 ? 2.863 12.508 7.207 1 98.31 11 MET B N 1
ATOM 1338 C CA . MET B 1 11 ? 3.828 13.5 6.746 1 98.31 11 MET B CA 1
ATOM 1339 C C . MET B 1 11 ? 4.637 14.062 7.91 1 98.31 11 MET B C 1
ATOM 1341 O O . MET B 1 11 ? 4.082 14.695 8.812 1 98.31 11 MET B O 1
ATOM 1345 N N . ASP B 1 12 ? 5.914 13.789 7.871 1 96.69 12 ASP B N 1
ATOM 1346 C CA . ASP B 1 12 ? 6.797 14.43 8.844 1 96.69 12 ASP B CA 1
ATOM 1347 C C . ASP B 1 12 ? 7.824 15.32 8.141 1 96.69 12 ASP B C 1
ATOM 1349 O O . ASP B 1 12 ? 8.789 15.766 8.766 1 96.69 12 ASP B O 1
ATOM 1353 N N . PHE B 1 13 ? 7.723 15.43 6.746 1 96.31 13 PHE B N 1
ATOM 1354 C CA . PHE B 1 13 ? 8.484 16.297 5.863 1 96.31 13 PHE B CA 1
ATOM 1355 C C . PHE B 1 13 ? 9.891 15.75 5.645 1 96.31 13 PHE B C 1
ATOM 1357 O O . PHE B 1 13 ? 10.758 16.438 5.109 1 96.31 13 PHE B O 1
ATOM 1364 N N . SER B 1 14 ? 10.156 14.531 6.105 1 95.5 14 SER B N 1
ATOM 1365 C CA . SER B 1 14 ? 11.367 13.828 5.703 1 95.5 14 SER B CA 1
ATOM 1366 C C . SER B 1 14 ? 11.336 13.469 4.223 1 95.5 14 SER B C 1
ATOM 1368 O O . SER B 1 14 ? 10.289 13.555 3.582 1 95.5 14 SER B O 1
ATOM 1370 N N . LYS B 1 15 ? 12.484 13.148 3.682 1 95.44 15 LYS B N 1
ATOM 1371 C CA . LYS B 1 15 ? 12.547 12.672 2.303 1 95.44 15 LYS B CA 1
ATOM 1372 C C . LYS B 1 15 ? 11.625 11.477 2.096 1 95.44 15 LYS B C 1
ATOM 1374 O O . LYS B 1 15 ? 10.922 11.391 1.088 1 95.44 15 LYS B O 1
ATOM 1379 N N . SER B 1 16 ? 11.586 10.602 3.055 1 96.94 16 SER B N 1
ATOM 1380 C CA . SER B 1 16 ? 10.773 9.391 2.977 1 96.94 16 SER B CA 1
ATOM 1381 C C . SER B 1 16 ? 9.289 9.727 2.908 1 96.94 16 SER B C 1
ATOM 1383 O O . SER B 1 16 ? 8.555 9.148 2.105 1 96.94 16 SER B O 1
ATOM 1385 N N . SER B 1 17 ? 8.852 10.664 3.76 1 97.75 17 SER B N 1
ATOM 1386 C CA . SER B 1 17 ? 7.434 11.008 3.752 1 97.75 17 SER B CA 1
ATOM 1387 C C . SER B 1 17 ? 7.055 11.766 2.484 1 97.75 17 SER B C 1
ATOM 1389 O O . SER B 1 17 ? 5.934 11.641 1.987 1 97.75 17 SER B O 1
ATOM 1391 N N . LYS B 1 18 ? 7.965 12.523 1.933 1 97.75 18 LYS B N 1
ATOM 1392 C CA . LYS B 1 18 ? 7.723 13.195 0.658 1 97.75 18 LYS B CA 1
ATOM 1393 C C . LYS B 1 18 ? 7.609 12.188 -0.482 1 97.75 18 LYS B C 1
ATOM 1395 O O . LYS B 1 18 ? 6.77 12.336 -1.369 1 97.75 18 LYS B O 1
ATOM 1400 N N . ASN B 1 19 ? 8.484 11.18 -0.439 1 97.5 19 ASN B N 1
ATOM 1401 C CA . ASN B 1 19 ? 8.352 10.086 -1.403 1 97.5 19 ASN B CA 1
ATOM 1402 C C . ASN B 1 19 ? 6.984 9.414 -1.302 1 97.5 19 ASN B C 1
ATOM 1404 O O . ASN B 1 19 ? 6.375 9.078 -2.318 1 97.5 19 ASN B O 1
ATOM 1408 N N . ALA B 1 20 ? 6.535 9.234 -0.074 1 98.5 20 ALA B N 1
ATOM 1409 C CA . ALA B 1 20 ? 5.227 8.625 0.151 1 98.5 20 ALA B CA 1
ATOM 1410 C C . ALA B 1 20 ? 4.113 9.492 -0.436 1 98.5 20 ALA B C 1
ATOM 1412 O O . ALA B 1 20 ? 3.189 8.977 -1.07 1 98.5 20 ALA B O 1
ATOM 1413 N N . LEU B 1 21 ? 4.188 10.773 -0.227 1 98.5 21 LEU B N 1
ATOM 1414 C CA . LEU B 1 21 ? 3.205 11.695 -0.786 1 98.5 21 LEU B CA 1
ATOM 1415 C C . LEU B 1 21 ? 3.191 11.617 -2.309 1 98.5 21 LEU B C 1
ATOM 1417 O O . LEU B 1 21 ? 2.129 11.469 -2.918 1 98.5 21 LEU B O 1
ATOM 1421 N N . GLN B 1 22 ? 4.34 11.688 -2.879 1 98.06 22 GLN B N 1
ATOM 1422 C CA . GLN B 1 22 ? 4.422 11.641 -4.336 1 98.06 22 GLN B CA 1
ATOM 1423 C C . GLN B 1 22 ? 3.879 10.32 -4.875 1 98.06 22 GLN B C 1
ATOM 1425 O O . GLN B 1 22 ? 3.168 10.305 -5.883 1 98.06 22 GLN B O 1
ATOM 1430 N N . TRP B 1 23 ? 4.215 9.266 -4.246 1 98 23 TRP B N 1
ATOM 1431 C CA . TRP B 1 23 ? 3.709 7.961 -4.668 1 98 23 TRP B CA 1
ATOM 1432 C C . TRP B 1 23 ? 2.188 7.918 -4.594 1 98 23 TRP B C 1
ATOM 1434 O O . TRP B 1 23 ? 1.528 7.406 -5.5 1 98 23 TRP B O 1
ATOM 1444 N N . ALA B 1 24 ? 1.633 8.383 -3.457 1 98.5 24 ALA B N 1
ATOM 1445 C CA . ALA B 1 24 ? 0.182 8.398 -3.291 1 98.5 24 ALA B CA 1
ATOM 1446 C C . ALA B 1 24 ? -0.492 9.18 -4.414 1 98.5 24 ALA B C 1
ATOM 1448 O O . ALA B 1 24 ? -1.499 8.734 -4.973 1 98.5 24 ALA B O 1
ATOM 1449 N N . ILE B 1 25 ? 0.076 10.289 -4.762 1 97.88 25 ILE B N 1
ATOM 1450 C CA . ILE B 1 25 ? -0.472 11.156 -5.801 1 97.88 25 ILE B CA 1
ATOM 1451 C C . ILE B 1 25 ? -0.373 10.461 -7.156 1 97.88 25 ILE B C 1
ATOM 1453 O O . ILE B 1 25 ? -1.345 10.422 -7.914 1 97.88 25 ILE B O 1
ATOM 1457 N N . ASP B 1 26 ? 0.72 9.844 -7.418 1 96.81 26 ASP B N 1
ATOM 1458 C CA . ASP B 1 26 ? 1.005 9.305 -8.742 1 96.81 26 ASP B CA 1
ATOM 1459 C C . ASP B 1 26 ? 0.284 7.98 -8.969 1 96.81 26 ASP B C 1
ATOM 1461 O O . ASP B 1 26 ? -0.092 7.652 -10.094 1 96.81 26 ASP B O 1
ATOM 1465 N N . ASN B 1 27 ? 0.093 7.258 -7.898 1 97.12 27 ASN B N 1
ATOM 1466 C CA . ASN B 1 27 ? -0.272 5.859 -8.102 1 97.12 27 ASN B CA 1
ATOM 1467 C C . ASN B 1 27 ? -1.641 5.543 -7.508 1 97.12 27 ASN B C 1
ATOM 1469 O O . ASN B 1 27 ? -2.326 4.625 -7.965 1 97.12 27 ASN B O 1
ATOM 1473 N N . LEU B 1 28 ? -2.07 6.316 -6.496 1 97.38 28 LEU B N 1
ATOM 1474 C CA . LEU B 1 28 ? -3.229 5.875 -5.727 1 97.38 28 LEU B CA 1
ATOM 1475 C C . LEU B 1 28 ? -4.383 6.863 -5.859 1 97.38 28 LEU B C 1
ATOM 1477 O O . LEU B 1 28 ? -5.508 6.469 -6.168 1 97.38 28 LEU B O 1
ATOM 1481 N N . ALA B 1 29 ? -4.113 8.125 -5.652 1 96.88 29 ALA B N 1
ATOM 1482 C CA . ALA B 1 29 ? -5.152 9.156 -5.668 1 96.88 29 ALA B CA 1
ATOM 1483 C C . ALA B 1 29 ? -5.723 9.336 -7.074 1 96.88 29 ALA B C 1
ATOM 1485 O O . ALA B 1 29 ? -4.98 9.305 -8.055 1 96.88 29 ALA B O 1
ATOM 1486 N N . ASP B 1 30 ? -7.012 9.5 -7.113 1 95.12 30 ASP B N 1
ATOM 1487 C CA . ASP B 1 30 ? -7.73 9.734 -8.359 1 95.12 30 ASP B CA 1
ATOM 1488 C C . ASP B 1 30 ? -8.758 10.852 -8.203 1 95.12 30 ASP B C 1
ATOM 1490 O O . ASP B 1 30 ? -9.008 11.32 -7.09 1 95.12 30 ASP B O 1
ATOM 1494 N N . LYS B 1 31 ? -9.266 11.242 -9.328 1 95.75 31 LYS B N 1
ATOM 1495 C CA . LYS B 1 31 ? -10.258 12.32 -9.344 1 95.75 31 LYS B CA 1
ATOM 1496 C C . LYS B 1 31 ? -11.359 12.055 -8.32 1 95.75 31 LYS B C 1
ATOM 1498 O O . LYS B 1 31 ? -11.914 10.953 -8.266 1 95.75 31 LYS B O 1
ATOM 1503 N N . GLY B 1 32 ? -11.609 13.031 -7.488 1 96.88 32 GLY B N 1
ATOM 1504 C CA . GLY B 1 32 ? -12.727 12.961 -6.551 1 96.88 32 GLY B CA 1
ATOM 1505 C C . GLY B 1 32 ? -12.32 12.453 -5.184 1 96.88 32 GLY B C 1
ATOM 1506 O O . GLY B 1 32 ? -13.055 12.617 -4.211 1 96.88 32 GLY B O 1
ATOM 1507 N N . ASP B 1 33 ? -11.172 11.859 -5.059 1 98.06 33 ASP B N 1
ATOM 1508 C CA . ASP B 1 33 ? -10.672 11.398 -3.766 1 98.06 33 ASP B CA 1
ATOM 1509 C C . ASP B 1 33 ? -10.289 12.578 -2.875 1 98.06 33 ASP B C 1
ATOM 1511 O O . ASP B 1 33 ? -10.109 13.695 -3.363 1 98.06 33 ASP B O 1
ATOM 1515 N N . THR B 1 34 ? -10.289 12.344 -1.61 1 98.56 34 THR B N 1
ATOM 1516 C CA . THR B 1 34 ? -9.703 13.273 -0.649 1 98.56 34 THR B CA 1
ATOM 1517 C C . THR B 1 34 ? -8.391 12.734 -0.104 1 98.56 34 THR B C 1
ATOM 1519 O O . THR B 1 34 ? -8.336 11.609 0.397 1 98.56 34 THR B O 1
ATOM 1522 N N . LEU B 1 35 ? -7.375 13.492 -0.279 1 98.62 35 LEU B N 1
ATOM 1523 C CA . LEU B 1 35 ? -6.055 13.188 0.256 1 98.62 35 LEU B CA 1
ATOM 1524 C C . LEU B 1 35 ? -5.773 13.992 1.517 1 98.62 35 LEU B C 1
ATOM 1526 O O . LEU B 1 35 ? -5.688 15.227 1.462 1 98.62 35 LEU B O 1
ATOM 1530 N N . TYR B 1 36 ? -5.68 13.297 2.623 1 98.75 36 TYR B N 1
ATOM 1531 C CA . TYR B 1 36 ? -5.355 13.93 3.898 1 98.75 36 TYR B CA 1
ATOM 1532 C C . TYR B 1 36 ? -3.85 13.938 4.133 1 98.75 36 TYR B C 1
ATOM 1534 O O . TYR B 1 36 ? -3.217 12.883 4.191 1 98.75 36 TYR B O 1
ATOM 1542 N N . ILE B 1 37 ? -3.293 15.109 4.25 1 98.56 37 ILE B N 1
ATOM 1543 C CA . ILE B 1 37 ? -1.92 15.258 4.723 1 98.56 37 ILE B CA 1
ATOM 1544 C C . ILE B 1 37 ? -1.899 15.29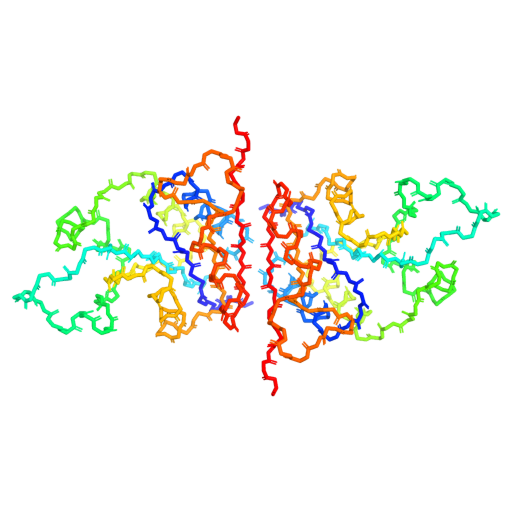7 6.25 1 98.56 37 ILE B C 1
ATOM 1546 O O . ILE B 1 37 ? -2.32 16.281 6.855 1 98.56 37 ILE B O 1
ATOM 1550 N N . ILE B 1 38 ? -1.391 14.25 6.848 1 98.62 38 ILE B N 1
ATOM 1551 C CA . ILE B 1 38 ? -1.482 14.102 8.297 1 98.62 38 ILE B CA 1
ATOM 1552 C C . ILE B 1 38 ? -0.115 14.359 8.93 1 98.62 38 ILE B C 1
ATOM 1554 O O . ILE B 1 38 ? 0.845 13.633 8.656 1 98.62 38 ILE B O 1
ATOM 1558 N N . HIS B 1 39 ? -0.059 15.328 9.727 1 97.75 39 HIS B N 1
ATOM 1559 C CA . HIS B 1 39 ? 1.185 15.664 10.406 1 97.75 39 HIS B CA 1
ATOM 1560 C C . HIS B 1 39 ? 1.02 15.594 11.922 1 97.75 39 HIS B C 1
ATOM 1562 O O . HIS B 1 39 ? 0.052 16.125 12.477 1 97.75 39 HIS B O 1
ATOM 1568 N N . ILE B 1 40 ? 1.942 14.914 12.562 1 96.38 40 ILE B N 1
ATOM 1569 C CA . ILE B 1 40 ? 1.956 14.781 14.016 1 96.38 40 ILE B CA 1
ATOM 1570 C C . ILE B 1 40 ? 3.113 15.594 14.594 1 96.38 40 ILE B C 1
ATOM 1572 O O . ILE B 1 40 ? 4.277 15.336 14.281 1 96.38 40 ILE B O 1
ATOM 1576 N N . ASN B 1 41 ? 2.82 16.609 15.352 1 92.75 41 ASN B N 1
ATOM 1577 C CA . ASN B 1 41 ? 3.809 17.359 16.125 1 92.75 41 ASN B CA 1
ATOM 1578 C C . ASN B 1 41 ? 4.125 16.656 17.453 1 92.75 41 ASN B C 1
ATOM 1580 O O . ASN B 1 41 ? 3.24 16.453 18.281 1 92.75 41 ASN B O 1
ATOM 1584 N N . PRO B 1 42 ? 5.367 16.266 17.609 1 88.31 42 PRO B N 1
ATOM 1585 C CA . PRO B 1 42 ? 5.703 15.508 18.812 1 88.31 42 PRO B CA 1
ATOM 1586 C C . PRO B 1 42 ? 5.574 16.344 20.094 1 88.31 42 PRO B C 1
ATOM 1588 O O . PRO B 1 42 ? 5.512 15.781 21.188 1 88.31 42 PRO B O 1
ATOM 1591 N N . ASN B 1 43 ? 5.695 17.656 19.969 1 80.62 43 ASN B N 1
ATOM 1592 C CA . ASN B 1 43 ? 5.625 18.516 21.156 1 80.62 43 ASN B CA 1
ATOM 1593 C C . ASN B 1 43 ? 4.199 18.609 21.688 1 80.62 43 ASN B C 1
ATOM 1595 O O . ASN B 1 43 ? 3.242 18.641 20.922 1 80.62 43 ASN B O 1
ATOM 1599 N N . LYS B 1 44 ? 4.152 18.203 23.109 1 67.38 44 LYS B N 1
ATOM 1600 C CA . LYS B 1 44 ? 2.836 18.344 23.719 1 67.38 44 LYS B CA 1
ATOM 1601 C C . LYS B 1 44 ? 2.33 19.766 23.609 1 67.38 44 LYS B C 1
ATOM 1603 O O . LYS B 1 44 ? 3.121 20.719 23.609 1 67.38 44 LYS B O 1
ATOM 1608 N N . LEU B 1 45 ? 1.108 19.938 23.172 1 59.91 45 LEU B N 1
ATOM 1609 C CA . LEU B 1 45 ? 0.536 21.281 23.125 1 59.91 45 LEU B CA 1
ATOM 1610 C C . LEU B 1 45 ? 0.739 22 24.453 1 59.91 45 LEU B C 1
ATOM 1612 O O . LEU B 1 45 ? 0.587 21.406 25.531 1 59.91 45 LEU B O 1
ATOM 1616 N N . ASP B 1 46 ? 1.588 22.938 24.516 1 54.41 46 ASP B N 1
ATOM 1617 C CA . ASP B 1 46 ? 1.62 23.75 25.734 1 54.41 46 ASP B CA 1
ATOM 1618 C C . ASP B 1 46 ? 0.219 23.922 26.312 1 54.41 46 ASP B C 1
ATOM 1620 O O . ASP B 1 46 ? -0.758 24.031 25.578 1 54.41 46 ASP B O 1
ATOM 1624 N N . GLU B 1 47 ? 0.03 23.5 27.625 1 51.59 47 GLU B N 1
ATOM 1625 C CA . GLU B 1 47 ? -1.187 23.594 28.422 1 51.59 47 GLU B CA 1
ATOM 1626 C C . GLU B 1 47 ? -2.033 24.797 28.016 1 51.59 47 GLU B C 1
ATOM 1628 O O . GLU B 1 47 ? -3.258 24.766 28.141 1 51.59 47 GLU B O 1
ATOM 1633 N N . SER B 1 48 ? -1.427 25.938 27.922 1 48.72 48 SER B N 1
ATOM 1634 C CA .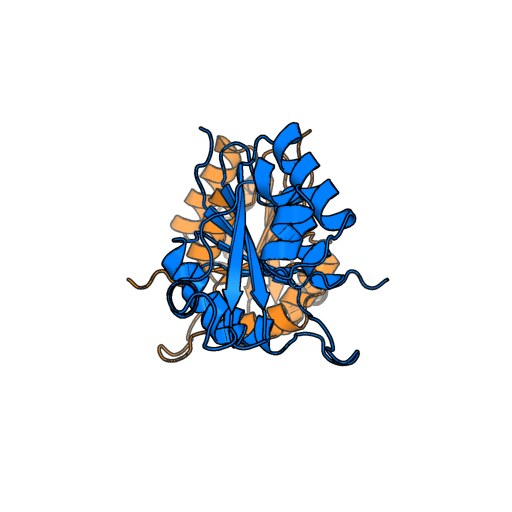 SER B 1 48 ? -2.281 27.109 27.797 1 48.72 48 SER B CA 1
ATOM 1635 C C . SER B 1 48 ? -3.023 27.125 26.469 1 48.72 48 SER B C 1
ATOM 1637 O O . SER B 1 48 ? -3.99 27.859 26.281 1 48.72 48 SER B O 1
ATOM 1639 N N . ARG B 1 49 ? -2.354 26.812 25.453 1 52.19 49 ARG B N 1
ATOM 1640 C CA . ARG B 1 49 ? -3.105 26.891 24.203 1 52.19 49 ARG B CA 1
ATOM 1641 C C . ARG B 1 49 ? -4.246 25.875 24.188 1 52.19 49 ARG B C 1
ATOM 1643 O O . ARG B 1 49 ? -4.344 25.031 25.078 1 52.19 49 ARG B O 1
ATOM 1650 N N . ASN B 1 50 ? -5.086 25.594 23.078 1 51.94 50 ASN B N 1
ATOM 1651 C CA . ASN B 1 50 ? -6.445 25.078 22.969 1 51.94 50 ASN B CA 1
ATOM 1652 C C . ASN B 1 50 ? -6.504 23.594 23.281 1 51.94 50 ASN B C 1
ATOM 1654 O O . ASN B 1 50 ? -5.996 22.766 22.516 1 51.94 50 ASN B O 1
ATOM 1658 N N . GLN B 1 51 ? -6.551 23.219 24.625 1 53.03 51 GLN B N 1
ATOM 1659 C CA . GLN B 1 51 ? -6.996 21.922 25.125 1 53.03 51 GLN B CA 1
ATOM 1660 C C . GLN B 1 51 ? -7.801 21.156 24.078 1 53.03 51 GLN B C 1
ATOM 1662 O O . GLN B 1 51 ? -7.754 19.938 24.031 1 53.03 51 GLN B O 1
ATOM 1667 N N . LEU B 1 52 ? -8.602 21.938 23.406 1 52.31 52 LEU B N 1
ATOM 1668 C CA . LEU B 1 52 ? -9.547 21.297 22.484 1 52.31 52 LEU B CA 1
ATOM 1669 C C . LEU B 1 52 ? -8.812 20.547 21.391 1 52.31 52 LEU B C 1
ATOM 1671 O O . LEU B 1 52 ? -9.258 19.469 20.969 1 52.31 52 LEU B O 1
ATOM 1675 N N . TRP B 1 53 ? -7.656 21.109 20.984 1 57.31 53 TRP B N 1
ATOM 1676 C CA . TRP B 1 53 ? -6.984 20.406 19.891 1 57.31 53 TRP B CA 1
ATOM 1677 C C . TRP B 1 53 ? -6.32 19.125 20.375 1 57.31 53 TRP B C 1
ATOM 1679 O O . TRP B 1 53 ? -6.043 18.219 19.594 1 57.31 53 TRP B O 1
ATOM 1689 N N . ALA B 1 54 ? -6.098 19.016 21.719 1 58.94 54 ALA B N 1
ATOM 1690 C CA . ALA B 1 54 ? -5.336 17.891 22.234 1 58.94 54 ALA B CA 1
ATOM 1691 C C . ALA B 1 54 ? -5.988 16.562 21.875 1 58.94 54 ALA B C 1
ATOM 1693 O O . ALA B 1 54 ? -5.305 15.609 21.5 1 58.94 54 ALA B O 1
ATOM 1694 N N . LYS B 1 55 ? -7.352 16.5 21.938 1 66.12 55 LYS B N 1
ATOM 1695 C CA . LYS B 1 55 ? -7.91 15.156 21.766 1 66.12 55 LYS B CA 1
ATOM 1696 C C . LYS B 1 55 ? -8.234 14.883 20.297 1 66.12 55 LYS B C 1
ATOM 1698 O O . LYS B 1 55 ? -7.953 13.797 19.781 1 66.12 55 LYS B O 1
ATOM 1703 N N . ASN B 1 56 ? -8.555 15.914 19.562 1 82.62 56 ASN B N 1
ATOM 1704 C CA . ASN B 1 56 ? -9.094 15.625 18.234 1 82.62 56 ASN B CA 1
ATOM 1705 C C . ASN B 1 56 ? -8.211 16.219 17.141 1 82.62 56 ASN B C 1
ATOM 1707 O O . ASN B 1 56 ? -8.508 16.047 15.945 1 82.62 56 ASN B O 1
ATOM 1711 N N . GLY B 1 57 ? -7.121 16.797 17.5 1 91.44 57 GLY B N 1
ATOM 1712 C CA . GLY B 1 57 ? -6.27 17.438 16.516 1 91.44 57 GLY B CA 1
ATOM 1713 C C . GLY B 1 57 ? -6.805 18.766 16.031 1 91.44 57 GLY B C 1
ATOM 1714 O O . GLY B 1 57 ? -7.715 19.328 16.641 1 91.44 57 GLY B O 1
ATOM 1715 N N . SER B 1 58 ? -6.184 19.453 15.148 1 93.38 58 SER B N 1
ATOM 1716 C CA . SER B 1 58 ? -6.59 20.719 14.57 1 93.38 58 SER B CA 1
ATOM 1717 C C . SER B 1 58 ? -7.902 20.594 13.805 1 93.38 58 SER B C 1
ATOM 1719 O O . SER B 1 58 ? -8.352 19.484 13.516 1 93.38 58 SER B O 1
ATOM 1721 N N . PRO B 1 59 ? -8.547 21.75 13.477 1 94 59 PRO B N 1
ATOM 1722 C CA . PRO B 1 59 ? -9.555 21.672 12.422 1 94 59 PRO B CA 1
ATOM 1723 C C . PRO B 1 59 ? -8.984 21.172 11.094 1 94 59 PRO B C 1
ATOM 1725 O O . PRO B 1 59 ? -7.762 21.141 10.922 1 94 59 PRO B O 1
ATOM 1728 N N . LEU B 1 60 ? -9.883 20.734 10.195 1 96.94 60 LEU B N 1
ATOM 1729 C CA . LEU B 1 60 ? -9.461 20.453 8.836 1 96.94 60 LEU B CA 1
ATOM 1730 C C . LEU B 1 60 ? -8.969 21.719 8.141 1 96.94 60 LEU B C 1
ATOM 1732 O O . LEU B 1 60 ? -9.602 22.766 8.242 1 96.94 60 LEU B O 1
ATOM 1736 N N . ILE B 1 61 ? -7.855 21.609 7.516 1 96.94 61 ILE B N 1
ATOM 1737 C CA . ILE B 1 61 ? -7.246 22.766 6.848 1 96.94 61 ILE B CA 1
ATOM 1738 C C . ILE B 1 61 ? -7.258 22.531 5.336 1 96.94 61 ILE B C 1
ATOM 1740 O O . ILE B 1 61 ? -6.449 21.766 4.809 1 96.94 61 ILE B O 1
ATOM 1744 N N . PRO B 1 62 ? -8.078 23.188 4.629 1 97.31 62 PRO B N 1
ATOM 1745 C CA . PRO B 1 62 ? -8.109 23.016 3.174 1 97.31 62 PRO B CA 1
ATOM 1746 C C . PRO B 1 62 ? -6.84 23.547 2.498 1 97.31 62 PRO B C 1
ATOM 1748 O O . PRO B 1 62 ? -6.145 24.391 3.053 1 97.31 62 PRO B O 1
ATOM 1751 N N . LEU B 1 63 ? -6.633 23.047 1.35 1 96 63 LEU B N 1
ATOM 1752 C CA . LEU B 1 63 ? -5.441 23.422 0.593 1 96 63 LEU B CA 1
ATOM 1753 C C . LEU B 1 63 ? -5.309 24.938 0.488 1 96 63 LEU B C 1
ATOM 1755 O O . LEU B 1 63 ? -4.207 25.484 0.618 1 96 63 LEU B O 1
ATOM 1759 N N . SER B 1 64 ? -6.402 25.625 0.292 1 95.31 64 SER B N 1
ATOM 1760 C CA . SER B 1 64 ? -6.398 27.078 0.13 1 95.31 64 SER B CA 1
ATOM 1761 C C . SER B 1 64 ? -5.84 27.766 1.369 1 95.31 64 SER B C 1
ATOM 1763 O O . SER B 1 64 ? -5.211 28.812 1.266 1 95.31 64 SER B O 1
ATOM 1765 N N . GLU B 1 65 ? -5.961 27.172 2.514 1 95.38 65 GLU B N 1
ATOM 1766 C CA . GLU B 1 65 ? -5.43 27.719 3.76 1 95.38 65 GLU B CA 1
ATOM 1767 C C . GLU B 1 65 ? -4.027 27.203 4.039 1 95.38 65 GLU B C 1
ATOM 1769 O O . GLU B 1 65 ? -3.164 27.938 4.52 1 95.38 65 GLU B O 1
ATOM 1774 N N . PHE B 1 66 ? -3.889 25.984 3.742 1 93 66 PHE B N 1
ATOM 1775 C CA . PHE B 1 66 ? -2.627 25.312 4.039 1 93 66 PHE B CA 1
ATOM 1776 C C . PHE B 1 66 ? -1.481 25.938 3.262 1 93 66 PHE B C 1
ATOM 1778 O O . PHE B 1 66 ? -0.323 25.859 3.672 1 93 66 PHE B O 1
ATOM 1785 N N . ARG B 1 67 ? -1.761 26.594 2.225 1 91.75 67 ARG B N 1
ATOM 1786 C CA . ARG B 1 67 ? -0.718 27.203 1.408 1 91.75 67 ARG B CA 1
ATOM 1787 C C . ARG B 1 67 ? -0.323 28.578 1.958 1 91.75 67 ARG B C 1
ATOM 1789 O O . ARG B 1 67 ? 0.634 29.188 1.481 1 91.75 67 ARG B O 1
ATOM 1796 N N . GLU B 1 68 ? -1.046 29 2.938 1 92.88 68 GLU B N 1
ATOM 1797 C CA . GLU B 1 68 ? -0.768 30.312 3.523 1 92.88 68 GLU B CA 1
ATOM 1798 C C . GLU B 1 68 ? 0.275 30.203 4.633 1 92.88 68 GLU B C 1
ATOM 1800 O O . GLU B 1 68 ? 0.054 29.531 5.641 1 92.88 68 GLU B O 1
ATOM 1805 N N . LEU B 1 69 ? 1.271 30.938 4.453 1 89.25 69 LEU B N 1
ATOM 1806 C CA . LEU B 1 69 ? 2.381 30.922 5.402 1 89.25 69 LEU B CA 1
ATOM 1807 C C . LEU B 1 69 ? 1.893 31.219 6.816 1 89.25 69 LEU B C 1
ATOM 1809 O O . LEU B 1 69 ? 2.322 30.562 7.77 1 89.25 69 LEU B O 1
ATOM 1813 N N . GLU B 1 70 ? 1.043 32.125 6.945 1 91.38 70 GLU B N 1
ATOM 1814 C CA . GLU B 1 70 ? 0.546 32.562 8.25 1 91.38 70 GLU B CA 1
ATOM 1815 C C . GLU B 1 70 ? -0.197 31.406 8.945 1 91.38 70 GLU B C 1
ATOM 1817 O O . GLU B 1 70 ? -0.121 31.266 10.172 1 91.38 70 GLU B O 1
ATOM 1822 N N . VAL B 1 71 ? -0.939 30.656 8.211 1 89.88 71 VAL B N 1
ATOM 1823 C CA . VAL B 1 71 ? -1.675 29.516 8.758 1 89.88 71 VAL B CA 1
ATOM 1824 C C . VAL B 1 71 ? -0.695 28.453 9.258 1 89.88 71 VAL B C 1
ATOM 1826 O O . VAL B 1 71 ? -0.831 27.953 10.367 1 89.88 71 VAL B O 1
ATOM 1829 N N . LEU B 1 72 ? 0.254 28.094 8.453 1 89.12 72 LEU B N 1
ATOM 1830 C CA . LEU B 1 72 ? 1.258 27.094 8.844 1 89.12 72 LEU B CA 1
ATOM 1831 C C . LEU B 1 72 ? 1.991 27.531 10.102 1 89.12 72 LEU B C 1
ATOM 1833 O O . LEU B 1 72 ? 2.213 26.719 11.008 1 89.12 72 LEU B O 1
ATOM 1837 N N . LYS B 1 73 ? 2.369 28.812 10.164 1 87.69 73 LYS B N 1
ATOM 1838 C CA . LYS B 1 73 ? 3.041 29.359 11.336 1 87.69 73 LYS B CA 1
ATOM 1839 C C . LYS B 1 73 ? 2.178 29.203 12.586 1 87.69 73 LYS B C 1
ATOM 1841 O O . LYS B 1 73 ? 2.68 28.875 13.656 1 87.69 73 LYS B O 1
ATOM 1846 N N . ARG B 1 74 ? 0.896 29.484 12.383 1 88.44 74 ARG B N 1
ATOM 1847 C CA . ARG B 1 74 ? -0.043 29.391 13.492 1 88.44 74 ARG B CA 1
ATOM 1848 C C . ARG B 1 74 ? -0.039 27.984 14.094 1 88.44 74 ARG B C 1
ATOM 1850 O O . ARG B 1 74 ? -0.184 27.828 15.305 1 88.44 74 ARG B O 1
ATOM 1857 N N . TYR B 1 75 ? 0.166 27.016 13.281 1 87.56 75 TYR B N 1
ATOM 1858 C CA . TYR B 1 75 ? 0.117 25.625 13.742 1 87.56 75 TYR B CA 1
ATOM 1859 C C . TYR B 1 75 ? 1.518 25.094 14.039 1 87.56 75 TYR B C 1
ATOM 1861 O O . TYR B 1 75 ? 1.69 23.922 14.352 1 87.56 75 TYR B O 1
ATOM 1869 N N . GLY B 1 76 ? 2.492 25.906 13.789 1 87.44 76 GLY B N 1
ATOM 1870 C CA . GLY B 1 76 ? 3.859 25.5 14.07 1 87.44 76 GLY B CA 1
ATOM 1871 C C . GLY B 1 76 ? 4.43 24.547 13.031 1 87.44 76 GLY B C 1
ATOM 1872 O O . GLY B 1 76 ? 5.289 23.719 13.344 1 87.44 76 GLY B O 1
ATOM 1873 N N . VAL B 1 77 ? 3.908 24.594 11.844 1 89.62 77 VAL B N 1
ATOM 1874 C CA . VAL B 1 77 ? 4.387 23.75 10.758 1 89.62 77 VAL B CA 1
ATOM 1875 C C . VAL B 1 77 ? 5.277 24.578 9.82 1 89.62 77 VAL B C 1
ATOM 1877 O O . VAL B 1 77 ? 4.906 25.672 9.406 1 89.62 77 VAL B O 1
ATOM 1880 N N . GLN B 1 78 ? 6.438 24.062 9.578 1 88.06 78 GLN B N 1
ATOM 1881 C CA . GLN B 1 78 ? 7.324 24.734 8.633 1 88.06 78 GLN B CA 1
ATOM 1882 C C . GLN B 1 78 ? 6.871 24.5 7.195 1 88.06 78 GLN B C 1
ATOM 1884 O O . GLN B 1 78 ? 6.473 23.391 6.836 1 88.06 78 GLN B O 1
ATOM 1889 N N . THR B 1 79 ? 7.027 25.594 6.5 1 89.94 79 THR B N 1
ATOM 1890 C CA . THR B 1 79 ? 6.691 25.5 5.082 1 89.94 79 THR B CA 1
ATOM 1891 C C . THR B 1 79 ? 7.68 24.594 4.355 1 89.94 79 THR B C 1
ATOM 1893 O O . THR B 1 79 ? 8.891 24.672 4.586 1 89.94 79 THR B O 1
ATOM 1896 N N . ASP B 1 80 ? 7.133 23.734 3.58 1 95.62 80 ASP B N 1
ATOM 1897 C CA . ASP B 1 80 ? 7.922 22.859 2.709 1 95.62 80 ASP B CA 1
ATOM 1898 C C . ASP B 1 80 ? 7.473 22.984 1.256 1 95.62 80 ASP B C 1
ATOM 1900 O O . ASP B 1 80 ? 6.406 22.484 0.886 1 95.62 80 ASP B O 1
ATOM 1904 N N . MET B 1 81 ? 8.305 23.609 0.447 1 95.06 81 MET B N 1
ATOM 1905 C CA . MET B 1 81 ? 7.91 23.969 -0.912 1 95.06 81 MET B CA 1
ATOM 1906 C C . MET B 1 81 ? 7.695 22.719 -1.762 1 95.06 81 MET B C 1
ATOM 1908 O O . MET B 1 81 ? 6.824 22.703 -2.633 1 95.06 81 MET B O 1
ATOM 1912 N N . GLU B 1 82 ? 8.477 21.734 -1.526 1 96.88 82 GLU B N 1
ATOM 1913 C CA . GLU B 1 82 ? 8.305 20.5 -2.277 1 96.88 82 GLU B CA 1
ATOM 1914 C C . GLU B 1 82 ? 6.938 19.875 -2.018 1 96.88 82 GLU B C 1
ATOM 1916 O O . GLU B 1 82 ? 6.27 19.422 -2.947 1 96.88 82 GLU B O 1
ATOM 1921 N N . VAL B 1 83 ? 6.559 19.875 -0.793 1 97.69 83 VAL B N 1
ATOM 1922 C CA . VAL B 1 83 ? 5.262 19.312 -0.418 1 97.69 83 VAL B CA 1
ATOM 1923 C C . VAL B 1 83 ? 4.141 20.172 -1.004 1 97.69 83 VAL B C 1
ATOM 1925 O O . VAL B 1 83 ? 3.199 19.641 -1.602 1 97.69 83 VAL B O 1
ATOM 1928 N N . LEU B 1 84 ? 4.25 21.469 -0.855 1 96.56 84 LEU B N 1
ATOM 1929 C CA . LEU B 1 84 ? 3.225 22.375 -1.363 1 96.56 84 LEU B CA 1
ATOM 1930 C C . LEU B 1 84 ? 3.072 22.234 -2.875 1 96.56 84 LEU B C 1
ATOM 1932 O O . LEU B 1 84 ? 1.953 22.219 -3.393 1 96.56 84 LEU B O 1
ATOM 1936 N N . ASP B 1 85 ? 4.176 22.094 -3.541 1 96.69 85 ASP B N 1
ATOM 1937 C CA . ASP B 1 85 ? 4.145 21.938 -4.992 1 96.69 85 ASP B CA 1
ATOM 1938 C C . ASP B 1 85 ? 3.457 20.641 -5.387 1 96.69 85 ASP B C 1
ATOM 1940 O O . ASP B 1 85 ? 2.67 20.609 -6.336 1 96.69 85 ASP B O 1
ATOM 1944 N N . ALA B 1 86 ? 3.777 19.625 -4.703 1 97.38 86 ALA B N 1
ATOM 1945 C CA . ALA B 1 86 ? 3.193 18.312 -5.004 1 97.38 86 ALA B CA 1
ATOM 1946 C C . ALA B 1 86 ? 1.679 18.344 -4.824 1 97.38 86 ALA B C 1
ATOM 1948 O O . ALA B 1 86 ? 0.937 17.875 -5.695 1 97.38 86 ALA B O 1
ATOM 1949 N N . ILE B 1 87 ? 1.219 18.859 -3.707 1 96.75 87 ILE B N 1
ATOM 1950 C CA . ILE B 1 87 ? -0.213 18.781 -3.434 1 96.75 87 ILE B CA 1
ATOM 1951 C C . ILE B 1 87 ? -0.957 19.766 -4.336 1 96.75 87 ILE B C 1
ATOM 1953 O O . ILE B 1 87 ? -2.1 19.516 -4.727 1 96.75 87 ILE B O 1
ATOM 1957 N N . ASP B 1 88 ? -0.353 20.859 -4.691 1 95.88 88 ASP B N 1
ATOM 1958 C CA . ASP B 1 88 ? -0.954 21.781 -5.66 1 95.88 88 ASP B CA 1
ATOM 1959 C C . ASP B 1 88 ? -1.137 21.094 -7.016 1 95.88 88 ASP B C 1
ATOM 1961 O O . ASP B 1 88 ? -2.191 21.219 -7.641 1 95.88 88 ASP B O 1
ATOM 1965 N N . THR B 1 89 ? -0.097 20.453 -7.383 1 93 89 THR B N 1
ATOM 1966 C CA . THR B 1 89 ? -0.141 19.734 -8.648 1 93 89 THR B CA 1
ATOM 1967 C C . THR B 1 89 ? -1.233 18.672 -8.633 1 93 89 THR B C 1
ATOM 1969 O O . THR B 1 89 ? -2.014 18.547 -9.578 1 93 89 THR B O 1
ATOM 1972 N N . ALA B 1 90 ? -1.303 17.906 -7.555 1 95.38 90 ALA B N 1
ATOM 1973 C CA . ALA B 1 90 ? -2.328 16.875 -7.418 1 95.38 90 ALA B CA 1
ATOM 1974 C C . ALA B 1 90 ? -3.727 17.469 -7.516 1 95.38 90 ALA B C 1
ATOM 1976 O O . ALA B 1 90 ? -4.594 16.938 -8.203 1 95.38 90 ALA B O 1
ATOM 1977 N N . SER B 1 91 ? -3.934 18.562 -6.848 1 96.38 91 SER B N 1
ATOM 1978 C CA . SER B 1 91 ? -5.238 19.219 -6.836 1 96.38 91 SER B CA 1
ATOM 1979 C C . SER B 1 91 ? -5.609 19.734 -8.227 1 96.38 91 SER B C 1
ATOM 1981 O O . SER B 1 91 ? -6.723 19.484 -8.703 1 96.38 91 SER B O 1
ATOM 1983 N N . ARG B 1 92 ? -4.762 20.344 -8.852 1 95.44 92 ARG B N 1
ATOM 1984 C CA . ARG B 1 92 ? -5.039 21 -10.117 1 95.44 92 ARG B CA 1
ATOM 1985 C C . ARG B 1 92 ? -5.113 20 -11.266 1 95.44 92 ARG B C 1
ATOM 1987 O O . ARG B 1 92 ? -6.02 20.062 -12.094 1 95.44 92 ARG B O 1
ATOM 1994 N N . GLN B 1 93 ? -4.219 19.031 -11.273 1 94.31 93 GLN B N 1
ATOM 1995 C CA . GLN B 1 93 ? -4.078 18.156 -12.438 1 94.31 93 GLN B CA 1
ATOM 1996 C C . GLN B 1 93 ? -4.934 16.906 -12.281 1 94.31 93 GLN B C 1
ATOM 1998 O O . GLN B 1 93 ? -5.391 16.328 -13.281 1 94.31 93 GLN B O 1
ATOM 2003 N N . LYS B 1 94 ? -5.199 16.531 -11.094 1 94.81 94 LYS B N 1
ATOM 2004 C CA . LYS B 1 94 ? -5.902 15.266 -10.906 1 94.81 94 LYS B CA 1
ATOM 2005 C C . LYS B 1 94 ? -7.27 15.492 -10.266 1 94.81 94 LYS B C 1
ATOM 2007 O O . LYS B 1 94 ? -8.031 14.539 -10.062 1 94.81 94 LYS B O 1
ATOM 2012 N N . GLU B 1 95 ? -7.492 16.719 -9.828 1 96.69 95 GLU B N 1
ATOM 2013 C CA . GLU B 1 95 ? -8.766 17.078 -9.211 1 96.69 95 GLU B CA 1
ATOM 2014 C C . GLU B 1 95 ? -8.992 16.297 -7.922 1 96.69 95 GLU B C 1
ATOM 2016 O O . GLU B 1 95 ? -10.094 15.82 -7.668 1 96.69 95 GLU B O 1
ATOM 2021 N N . VAL B 1 96 ? -7.945 16.094 -7.207 1 97.19 96 VAL B N 1
ATOM 2022 C CA . VAL B 1 96 ? -7.984 15.508 -5.875 1 97.19 96 VAL B CA 1
ATOM 2023 C C . VAL B 1 96 ? -8.219 16.594 -4.832 1 97.19 96 VAL B C 1
ATOM 2025 O O . VAL B 1 96 ? -7.625 17.672 -4.906 1 97.19 96 VAL B O 1
ATOM 2028 N N . ASN B 1 97 ? -9.125 16.359 -3.902 1 97.88 97 ASN B N 1
ATOM 2029 C CA . ASN B 1 97 ? -9.297 17.266 -2.771 1 97.88 97 ASN B CA 1
ATOM 2030 C C . ASN B 1 97 ? -8.188 17.094 -1.738 1 97.88 97 ASN B C 1
ATOM 2032 O O . ASN B 1 97 ? -7.934 15.984 -1.271 1 97.88 97 ASN B O 1
ATOM 2036 N N . ILE B 1 98 ? -7.52 18.172 -1.429 1 98.38 98 ILE B N 1
ATOM 2037 C CA . ILE B 1 98 ? -6.406 18.109 -0.486 1 98.38 98 ILE B CA 1
ATOM 2038 C C . ILE B 1 98 ? -6.812 18.766 0.833 1 98.38 98 ILE B C 1
ATOM 2040 O O . ILE B 1 98 ? -7.305 19.891 0.847 1 98.38 98 ILE B O 1
ATOM 2044 N N . VAL B 1 99 ? -6.609 18.047 1.952 1 98.25 99 VAL B N 1
ATOM 2045 C CA . VAL B 1 99 ? -6.902 18.547 3.289 1 98.25 99 VAL B CA 1
ATOM 2046 C C . VAL B 1 99 ? -5.754 18.203 4.234 1 98.25 99 VAL B C 1
ATOM 2048 O O . VAL B 1 99 ? -5.266 17.062 4.234 1 98.25 99 VAL B O 1
ATOM 2051 N N . ALA B 1 100 ? -5.316 19.125 4.957 1 97.75 100 ALA B N 1
ATOM 2052 C CA . ALA B 1 100 ? -4.32 18.859 5.988 1 97.75 100 ALA B CA 1
ATOM 2053 C C . ALA B 1 100 ? -4.98 18.703 7.359 1 97.75 100 ALA B C 1
ATOM 2055 O O . ALA B 1 100 ? -6.016 19.312 7.629 1 97.75 100 ALA B O 1
ATOM 2056 N N . LYS B 1 101 ? -4.457 17.875 8.117 1 97.5 101 LYS B N 1
ATOM 2057 C CA . LYS B 1 101 ? -4.875 17.625 9.492 1 97.5 101 LYS B CA 1
ATOM 2058 C C . LYS B 1 101 ? -3.664 17.438 10.406 1 97.5 101 LYS B C 1
ATOM 2060 O O . LYS B 1 101 ? -2.742 16.688 10.094 1 97.5 101 LYS B O 1
ATOM 2065 N N . LEU B 1 102 ? -3.676 18.188 11.547 1 96.19 102 LEU B N 1
ATOM 2066 C CA . LEU B 1 102 ? -2.561 18.156 12.492 1 96.19 102 LEU B CA 1
ATOM 2067 C C . LEU B 1 102 ? -2.984 17.531 13.812 1 96.19 102 LEU B C 1
ATOM 2069 O O . LEU B 1 102 ? -4.086 17.797 14.305 1 96.19 102 LEU B O 1
ATOM 2073 N N . TYR B 1 103 ? -2.102 16.703 14.305 1 95.44 103 TYR B N 1
ATOM 2074 C CA . TYR B 1 103 ? -2.236 16.141 15.641 1 95.44 103 TYR B CA 1
ATOM 2075 C C . TYR B 1 103 ? -0.986 16.391 16.469 1 95.44 103 TYR B C 1
ATOM 2077 O O . TYR B 1 103 ? 0.064 16.75 15.938 1 95.44 103 TYR B O 1
ATOM 2085 N N . TRP B 1 104 ? -1.145 16.266 17.859 1 93.81 104 TRP B N 1
ATOM 2086 C CA . TRP B 1 104 ? -0.027 16.438 18.781 1 93.81 104 TRP B CA 1
ATOM 2087 C C . TRP B 1 104 ? 0.141 15.227 19.688 1 93.81 104 TRP B C 1
ATOM 2089 O O . TRP B 1 104 ? -0.84 14.695 20.219 1 93.81 104 TRP B O 1
ATOM 2099 N N . GLY B 1 105 ? 1.385 14.773 19.75 1 93.94 105 GLY B N 1
ATOM 2100 C CA . GLY B 1 105 ? 1.655 13.641 20.625 1 93.94 105 GLY B CA 1
ATOM 2101 C C . GLY B 1 105 ? 2.49 12.562 19.969 1 93.94 105 GLY B C 1
ATOM 2102 O O . GLY B 1 105 ? 3.33 12.852 19.109 1 93.94 105 GLY B O 1
ATOM 2103 N N . ASP B 1 106 ? 2.381 11.328 20.422 1 95.06 106 ASP B N 1
ATOM 2104 C CA . ASP B 1 106 ? 3.123 10.188 19.891 1 95.06 106 ASP B CA 1
ATOM 2105 C C . ASP B 1 106 ? 2.621 9.805 18.5 1 95.06 106 ASP B C 1
ATOM 2107 O O . ASP B 1 106 ? 1.433 9.547 18.312 1 95.06 106 ASP B O 1
ATOM 2111 N N . ALA B 1 107 ? 3.494 9.797 17.594 1 96.69 107 ALA B N 1
ATOM 2112 C CA . ALA B 1 107 ? 3.131 9.586 16.203 1 96.69 107 ALA B CA 1
ATOM 2113 C C . ALA B 1 107 ? 2.4 8.258 16.016 1 96.69 107 ALA B C 1
ATOM 2115 O O . ALA B 1 107 ? 1.439 8.172 15.242 1 96.69 107 ALA B O 1
ATOM 2116 N N . ARG B 1 108 ? 2.844 7.227 16.672 1 97.5 108 ARG B N 1
ATOM 2117 C CA . ARG B 1 108 ? 2.213 5.914 16.562 1 97.5 108 ARG B CA 1
ATOM 2118 C C . ARG B 1 108 ? 0.747 5.977 16.969 1 97.5 108 ARG B C 1
ATOM 2120 O O . ARG B 1 108 ? -0.134 5.57 16.203 1 97.5 108 ARG B O 1
ATOM 2127 N N . GLU B 1 109 ? 0.505 6.551 18.078 1 96.81 109 GLU B N 1
ATOM 2128 C CA . GLU B 1 109 ? -0.843 6.641 18.625 1 96.81 109 GLU B CA 1
ATOM 2129 C C . GLU B 1 109 ? -1.716 7.582 17.797 1 96.81 109 GLU B C 1
ATOM 2131 O O . GLU B 1 109 ? -2.865 7.262 17.5 1 96.81 109 GLU B O 1
ATOM 2136 N N . LYS B 1 110 ? -1.172 8.641 17.453 1 97.06 110 LYS B N 1
ATOM 2137 C CA . LYS B 1 110 ? -1.968 9.68 16.812 1 97.06 110 LYS B CA 1
ATOM 2138 C C . LYS B 1 110 ? -2.307 9.305 15.375 1 97.06 110 LYS B C 1
ATOM 2140 O O . LYS B 1 110 ? -3.375 9.656 14.867 1 97.06 110 LYS B O 1
ATOM 2145 N N . LEU B 1 111 ? -1.437 8.555 14.734 1 98.38 111 LEU B N 1
ATOM 2146 C CA . LEU B 1 111 ? -1.779 8.094 13.391 1 98.38 111 LEU B CA 1
ATOM 2147 C C . LEU B 1 111 ? -2.941 7.105 13.438 1 98.38 111 LEU B C 1
ATOM 2149 O O . LEU B 1 111 ? -3.826 7.141 12.586 1 98.38 111 LEU B O 1
ATOM 2153 N N . LEU B 1 112 ? -2.943 6.227 14.43 1 98.12 112 LEU B N 1
ATOM 2154 C CA . LEU B 1 112 ? -4.074 5.316 14.57 1 98.12 112 LEU B CA 1
ATOM 2155 C C . LEU B 1 112 ? -5.355 6.082 14.883 1 98.12 112 LEU B C 1
ATOM 2157 O O . LEU B 1 112 ? -6.422 5.758 14.352 1 98.12 112 LEU B O 1
ATOM 2161 N N . GLU B 1 113 ? -5.215 7.09 15.68 1 97.62 113 GLU B N 1
ATOM 2162 C CA . GLU B 1 113 ? -6.359 7.949 15.977 1 97.62 113 GLU B CA 1
ATOM 2163 C C . GLU B 1 113 ? -6.852 8.664 14.727 1 97.62 113 GLU B C 1
ATOM 2165 O O . GLU B 1 113 ? -8.055 8.773 14.5 1 97.62 113 GLU B O 1
ATOM 2170 N N . ALA B 1 114 ? -5.969 9.164 13.969 1 98.25 114 ALA B N 1
ATOM 2171 C CA . ALA B 1 114 ? -6.316 9.875 12.742 1 98.25 114 ALA B CA 1
ATOM 2172 C C . ALA B 1 114 ? -7.094 8.969 11.789 1 98.25 114 ALA B C 1
ATOM 2174 O O . ALA B 1 114 ? -8.031 9.414 11.125 1 98.25 114 ALA B O 1
ATOM 2175 N N . ILE B 1 115 ? -6.684 7.715 11.68 1 98.31 115 ILE B N 1
ATOM 2176 C CA . ILE B 1 115 ? -7.348 6.754 10.805 1 98.31 115 ILE B CA 1
ATOM 2177 C C . ILE B 1 115 ? -8.828 6.672 11.164 1 98.31 115 ILE B C 1
ATOM 2179 O O . ILE B 1 115 ? -9.688 6.73 10.281 1 98.31 115 ILE B O 1
ATOM 2183 N N . GLU B 1 116 ? -9.086 6.617 12.406 1 97.31 116 GLU B N 1
ATOM 2184 C CA . GLU B 1 116 ? -10.461 6.516 12.883 1 97.31 116 GLU B CA 1
ATOM 2185 C C . GLU B 1 116 ? -11.195 7.844 12.727 1 97.31 116 GLU B C 1
ATOM 2187 O O . GLU B 1 116 ? -12.312 7.887 12.195 1 97.31 116 GLU B O 1
ATOM 2192 N N . ASP B 1 117 ? -10.531 8.891 13.172 1 96.94 117 ASP B N 1
ATOM 2193 C CA . ASP B 1 117 ? -11.109 10.234 13.195 1 96.94 117 ASP B CA 1
ATOM 2194 C C . ASP B 1 117 ? -11.508 10.688 11.789 1 96.94 117 ASP B C 1
ATOM 2196 O O . ASP B 1 117 ? -12.578 11.266 11.602 1 96.94 117 ASP B O 1
ATOM 2200 N N . LEU B 1 118 ? -10.711 10.383 10.844 1 98.06 118 LEU B N 1
ATOM 2201 C CA . LEU B 1 118 ? -10.898 10.883 9.484 1 98.06 118 LEU B CA 1
ATOM 2202 C C . LEU B 1 118 ? -11.586 9.828 8.609 1 98.06 118 LEU B C 1
ATOM 2204 O O . LEU B 1 118 ? -11.82 10.062 7.422 1 98.06 118 LEU B O 1
ATOM 2208 N N . LYS B 1 119 ? -11.852 8.625 9.203 1 97.88 119 LYS B N 1
ATOM 2209 C CA . LYS B 1 119 ? -12.477 7.508 8.492 1 97.88 119 LYS B CA 1
ATOM 2210 C C . LYS B 1 119 ? -11.727 7.184 7.207 1 97.88 119 LYS B C 1
ATOM 2212 O O . LYS B 1 119 ? -12.328 7.09 6.137 1 97.88 119 LYS B O 1
ATOM 2217 N N . LEU B 1 120 ? -10.477 6.957 7.336 1 98.44 120 LEU B N 1
ATOM 2218 C CA . LEU B 1 120 ? -9.617 6.715 6.184 1 98.44 120 LEU B CA 1
ATOM 2219 C C . LEU B 1 120 ? -9.898 5.348 5.57 1 98.44 120 LEU B C 1
ATOM 2221 O O . LEU B 1 120 ? -10.117 4.371 6.297 1 98.44 120 LEU B O 1
ATOM 2225 N N . ASP B 1 121 ? -9.836 5.34 4.219 1 98.25 121 ASP B N 1
ATOM 2226 C CA . ASP B 1 121 ? -9.945 4.074 3.496 1 98.25 121 ASP B CA 1
ATOM 2227 C C . ASP B 1 121 ? -8.586 3.396 3.367 1 98.25 121 ASP B C 1
ATOM 2229 O O . ASP B 1 121 ? -8.508 2.174 3.236 1 98.25 121 ASP B O 1
ATOM 2233 N N . SER B 1 122 ? -7.531 4.152 3.324 1 98.62 122 SER B N 1
ATOM 2234 C CA . SER B 1 122 ? -6.164 3.641 3.275 1 98.62 122 SER B CA 1
ATOM 2235 C C . SER B 1 122 ? -5.16 4.699 3.721 1 98.62 122 SER B C 1
ATOM 2237 O O . SER B 1 122 ? -5.492 5.883 3.801 1 9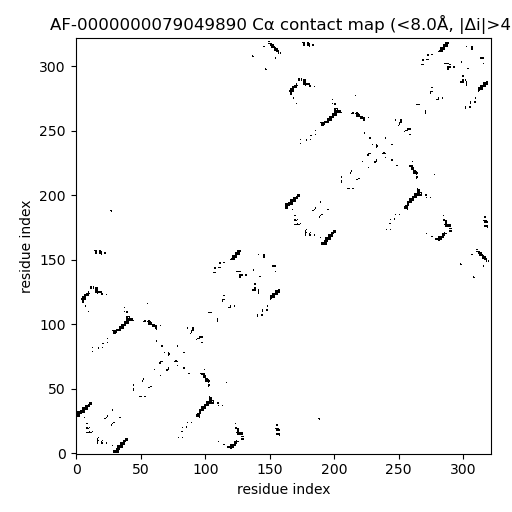8.62 122 SER B O 1
ATOM 2239 N N . LEU B 1 123 ? -3.984 4.25 4.125 1 98.88 123 LEU B N 1
ATOM 2240 C CA . LEU B 1 123 ? -2.906 5.117 4.582 1 98.88 123 LEU B CA 1
ATOM 2241 C C . LEU B 1 123 ? -1.607 4.809 3.846 1 98.88 123 LEU B C 1
ATOM 2243 O O . LEU B 1 123 ? -1.265 3.639 3.648 1 98.88 123 LEU B O 1
ATOM 2247 N N . VAL B 1 124 ? -0.896 5.844 3.395 1 98.94 124 VAL B N 1
ATOM 2248 C CA . VAL B 1 124 ? 0.419 5.73 2.773 1 98.94 124 VAL B CA 1
ATOM 2249 C C . VAL B 1 124 ? 1.472 6.379 3.67 1 98.94 124 VAL B C 1
ATOM 2251 O O . VAL B 1 124 ? 1.266 7.48 4.18 1 98.94 124 VAL B O 1
ATOM 2254 N N . MET B 1 125 ? 2.57 5.664 3.848 1 98.62 125 MET B N 1
ATOM 2255 C CA . MET B 1 125 ? 3.652 6.16 4.695 1 98.62 125 MET B CA 1
ATOM 2256 C C . MET B 1 125 ? 5.012 5.832 4.086 1 98.62 125 MET B C 1
ATOM 2258 O O . MET B 1 125 ? 5.137 4.887 3.303 1 98.62 125 MET B O 1
ATOM 2262 N N . GLY B 1 126 ? 5.977 6.688 4.477 1 98.12 126 GLY B N 1
ATOM 2263 C CA . GLY B 1 126 ? 7.355 6.305 4.211 1 98.12 126 GLY B CA 1
ATOM 2264 C C . GLY B 1 126 ? 7.855 5.215 5.137 1 98.12 126 GLY B C 1
ATOM 2265 O O . GLY B 1 126 ? 7.305 5.008 6.219 1 98.12 126 GLY B O 1
ATOM 2266 N N . SER B 1 127 ? 8.93 4.586 4.742 1 97.38 127 SER B N 1
ATOM 2267 C CA . SER B 1 127 ? 9.477 3.49 5.531 1 97.38 127 SER B CA 1
ATOM 2268 C C . SER B 1 127 ? 10.312 4.016 6.695 1 97.38 127 SER B C 1
ATOM 2270 O O . SER B 1 127 ? 10.516 3.312 7.688 1 97.38 127 SER B O 1
ATOM 2272 N N . ARG B 1 128 ? 10.781 5.285 6.469 1 95.44 128 ARG B N 1
ATOM 2273 C CA . ARG B 1 128 ? 11.625 5.906 7.48 1 95.44 128 ARG B CA 1
ATOM 2274 C C . ARG B 1 128 ? 11.156 7.324 7.789 1 95.44 128 ARG B C 1
ATOM 2276 O O . ARG B 1 128 ? 10.344 7.891 7.055 1 95.44 128 ARG B O 1
ATOM 2283 N N . GLY B 1 129 ? 11.539 7.766 8.984 1 92.81 129 GLY B N 1
ATOM 2284 C CA . GLY B 1 129 ? 11.234 9.133 9.375 1 92.81 129 GLY B CA 1
ATOM 2285 C C . GLY B 1 129 ? 12.469 9.945 9.711 1 92.81 129 GLY B C 1
ATOM 2286 O O . GLY B 1 129 ? 13.57 9.617 9.281 1 92.81 129 GLY B O 1
ATOM 2287 N N . LEU B 1 130 ? 11.992 10.922 10.422 1 89.56 130 LEU B N 1
ATOM 2288 C CA . LEU B 1 130 ? 13.07 11.805 10.852 1 89.56 130 LEU B CA 1
ATOM 2289 C C . LEU B 1 130 ? 13.969 11.117 11.867 1 89.56 130 LEU B C 1
ATOM 2291 O O . LEU B 1 130 ? 13.477 10.438 12.773 1 89.56 130 LEU B O 1
ATOM 2295 N N . GLY B 1 131 ? 15.258 11.039 11.625 1 85.5 131 GLY B N 1
ATOM 2296 C CA . GLY B 1 131 ? 16.188 10.57 12.641 1 85.5 131 GLY B CA 1
ATOM 2297 C C . GLY B 1 131 ? 16.453 9.078 12.562 1 85.5 131 GLY B C 1
ATOM 2298 O O . GLY B 1 131 ? 17.172 8.523 13.398 1 85.5 131 GLY B O 1
ATOM 2299 N N . THR B 1 132 ? 15.75 8.406 11.695 1 85.38 132 THR B N 1
ATOM 2300 C CA . THR B 1 132 ? 15.961 6.969 11.562 1 85.38 132 THR B CA 1
ATOM 2301 C C . THR B 1 132 ? 17.391 6.664 11.141 1 85.38 132 THR B C 1
ATOM 2303 O O . THR B 1 132 ? 17.938 7.305 10.242 1 85.38 132 THR B O 1
ATOM 2306 N N . LEU B 1 133 ? 17.938 5.707 11.812 1 88.56 133 LEU B N 1
ATOM 2307 C CA . LEU B 1 133 ? 19.312 5.293 11.516 1 88.56 133 LEU B CA 1
ATOM 2308 C C . LEU B 1 133 ? 19.391 4.676 10.117 1 88.56 133 LEU B C 1
ATOM 2310 O O . LEU B 1 133 ? 18.453 4.02 9.664 1 88.56 133 LEU B O 1
ATOM 2314 N N . LYS B 1 134 ? 20.516 4.809 9.562 1 83.75 134 LYS B N 1
ATOM 2315 C CA . LYS B 1 134 ? 20.703 4.391 8.18 1 83.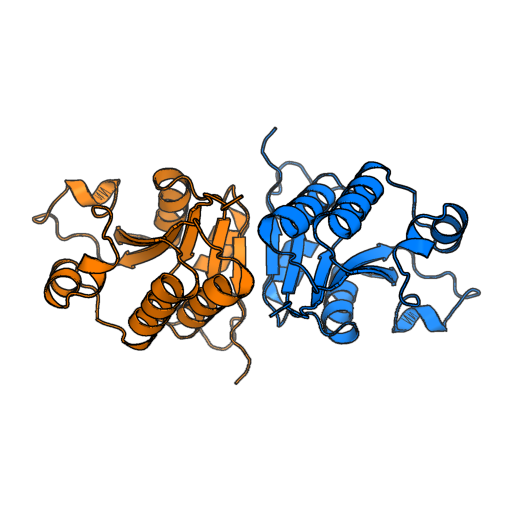75 134 LYS B CA 1
ATOM 2316 C C . LYS B 1 134 ? 20.547 2.883 8.031 1 83.75 134 LYS B C 1
ATOM 2318 O O . LYS B 1 134 ? 20.125 2.398 6.98 1 83.75 134 LYS B O 1
ATOM 2323 N N . ARG B 1 135 ? 20.812 2.156 9.094 1 86.81 135 ARG B N 1
ATOM 2324 C CA . ARG B 1 135 ? 20.844 0.7 9 1 86.81 135 ARG B CA 1
ATOM 2325 C C . ARG B 1 135 ? 19.438 0.118 9.109 1 86.81 135 ARG B C 1
ATOM 2327 O O . ARG B 1 135 ? 19.219 -1.059 8.82 1 86.81 135 ARG B O 1
ATOM 2334 N N . ILE B 1 136 ? 18.625 1.008 9.508 1 87.75 136 ILE B N 1
ATOM 2335 C CA . ILE B 1 136 ? 17.266 0.541 9.719 1 87.75 136 ILE B CA 1
ATOM 2336 C C . ILE B 1 136 ? 16.484 0.637 8.406 1 87.75 136 ILE B C 1
ATOM 2338 O O . ILE B 1 136 ? 16.438 1.697 7.781 1 87.75 136 ILE B O 1
ATOM 2342 N N . VAL B 1 137 ? 15.828 -0.424 8.023 1 89.56 137 VAL B N 1
ATOM 2343 C CA . VAL B 1 137 ? 15.125 -0.46 6.746 1 89.56 137 VAL B CA 1
ATOM 2344 C C . VAL B 1 137 ? 13.68 0.004 6.941 1 89.56 137 VAL B C 1
ATOM 2346 O O . VAL B 1 137 ? 13.07 0.543 6.016 1 89.56 137 VAL B O 1
ATOM 2349 N N . LEU B 1 138 ? 13.203 -0.273 8.133 1 95.31 138 LEU B N 1
ATOM 2350 C CA . LEU B 1 138 ? 11.844 0.138 8.461 1 95.31 138 LEU B CA 1
ATOM 2351 C C . LEU B 1 138 ? 11.797 0.818 9.828 1 95.31 138 LEU B C 1
ATOM 2353 O O . LEU B 1 138 ? 12.203 0.23 10.836 1 95.31 138 LEU B O 1
ATOM 2357 N N . GLY B 1 139 ? 11.273 2.033 9.82 1 96 139 GLY B N 1
ATOM 2358 C CA . GLY B 1 139 ? 11.211 2.803 11.055 1 96 139 GLY B CA 1
ATOM 2359 C C . GLY B 1 139 ? 10.188 2.268 12.039 1 96 139 GLY B C 1
ATOM 2360 O O . GLY B 1 139 ? 9.25 1.567 11.648 1 96 139 GLY B O 1
ATOM 2361 N N . SER B 1 140 ? 10.305 2.719 13.242 1 96.06 140 SER B N 1
ATOM 2362 C CA . SER B 1 140 ? 9.484 2.211 14.336 1 96.06 140 SER B CA 1
ATOM 2363 C C . SER B 1 140 ? 8.023 2.627 14.18 1 96.06 140 SER B C 1
ATOM 2365 O O . SER B 1 140 ? 7.117 1.838 14.445 1 96.06 140 SER B O 1
ATOM 2367 N N . VAL B 1 141 ? 7.785 3.854 13.742 1 97.5 141 VAL B N 1
ATOM 2368 C CA . VAL B 1 141 ? 6.414 4.32 13.555 1 97.5 141 VAL B CA 1
ATOM 2369 C C . VAL B 1 141 ? 5.762 3.559 12.406 1 97.5 141 VAL B C 1
ATOM 2371 O O . VAL B 1 141 ? 4.637 3.066 12.539 1 97.5 141 VAL B O 1
ATOM 2374 N N . SER B 1 142 ? 6.426 3.455 11.297 1 98.06 142 SER B N 1
ATOM 2375 C CA . SER B 1 142 ? 5.895 2.734 10.141 1 98.06 142 SER B CA 1
ATOM 2376 C C . SER B 1 142 ? 5.582 1.282 10.5 1 98.06 142 SER B C 1
ATOM 2378 O O . SER B 1 142 ? 4.523 0.763 10.133 1 98.06 142 SER B O 1
ATOM 2380 N N . ASN B 1 143 ? 6.512 0.662 11.195 1 96.5 143 ASN B N 1
ATOM 2381 C CA . ASN B 1 143 ? 6.289 -0.722 11.602 1 96.5 143 ASN B CA 1
ATOM 2382 C C . ASN B 1 143 ? 5.066 -0.852 12.508 1 96.5 143 ASN B C 1
ATOM 2384 O O . ASN B 1 143 ? 4.23 -1.731 12.305 1 96.5 143 ASN B O 1
ATOM 2388 N N . TYR B 1 144 ? 4.98 0.032 13.469 1 97.5 144 TYR B N 1
ATOM 2389 C CA . TYR B 1 144 ? 3.875 -0 14.422 1 97.5 144 TYR B CA 1
ATOM 2390 C C . TYR B 1 144 ? 2.539 0.201 13.719 1 97.5 144 TYR B C 1
ATOM 2392 O O . TYR B 1 144 ? 1.594 -0.56 13.938 1 97.5 144 TYR B O 1
ATOM 2400 N N . VAL B 1 145 ? 2.414 1.169 12.867 1 98.19 145 VAL B N 1
ATOM 2401 C CA . VAL B 1 145 ? 1.164 1.51 12.195 1 98.19 145 VAL B CA 1
ATOM 2402 C C . VAL B 1 145 ? 0.794 0.41 11.203 1 98.19 145 VAL B C 1
ATOM 2404 O O . VAL B 1 145 ? -0.364 -0.01 11.141 1 98.19 145 VAL B O 1
ATOM 2407 N N . MET B 1 146 ? 1.758 -0.048 10.484 1 97 146 MET B N 1
ATOM 2408 C CA . MET B 1 146 ? 1.497 -1.116 9.523 1 97 146 MET B CA 1
ATOM 2409 C C . MET B 1 146 ? 0.912 -2.342 10.219 1 97 146 MET B C 1
ATOM 2411 O O . MET B 1 146 ? 0.023 -3.002 9.68 1 97 146 MET B O 1
ATOM 2415 N N . THR B 1 147 ? 1.369 -2.635 11.367 1 95.94 147 THR B N 1
ATOM 2416 C CA . THR B 1 147 ? 0.958 -3.82 12.117 1 95.94 147 THR B CA 1
ATOM 2417 C C . THR B 1 147 ? -0.427 -3.623 12.727 1 95.94 147 THR B C 1
ATOM 2419 O O . THR B 1 147 ? -1.252 -4.539 12.711 1 95.94 147 THR B O 1
ATOM 2422 N N . ASN B 1 148 ? -0.742 -2.398 13.117 1 96.31 148 ASN B N 1
ATOM 2423 C CA . ASN B 1 148 ? -1.882 -2.223 14.016 1 96.31 148 ASN B CA 1
ATOM 2424 C C . ASN B 1 148 ? -3.039 -1.519 13.312 1 96.31 148 ASN B C 1
ATOM 2426 O O . ASN B 1 148 ? -4.172 -1.535 13.805 1 96.31 148 ASN B O 1
ATOM 2430 N N . ALA B 1 149 ? -2.777 -0.834 12.234 1 97.44 149 ALA B N 1
ATOM 2431 C CA . ALA B 1 149 ? -3.84 -0.113 11.547 1 97.44 149 ALA B CA 1
ATOM 2432 C C . ALA B 1 149 ? -4.922 -1.07 11.055 1 97.44 149 ALA B C 1
ATOM 2434 O O . ALA B 1 149 ? -4.617 -2.133 10.508 1 97.44 149 ALA B O 1
ATOM 2435 N N . PRO B 1 150 ? -6.199 -0.718 11.172 1 96.38 150 PRO B N 1
ATOM 2436 C CA . PRO B 1 150 ? -7.297 -1.587 10.734 1 96.38 150 PRO B CA 1
ATOM 2437 C C . PRO B 1 150 ? -7.637 -1.41 9.258 1 96.38 150 PRO B C 1
ATOM 2439 O O . PRO B 1 150 ? -8.664 -1.913 8.789 1 96.38 150 PRO B O 1
ATOM 2442 N N . ILE B 1 151 ? -6.859 -0.662 8.539 1 97.75 151 ILE B N 1
ATOM 2443 C CA . ILE B 1 151 ? -7.09 -0.373 7.129 1 97.75 151 ILE B CA 1
ATOM 2444 C C . ILE B 1 151 ? -5.848 -0.741 6.316 1 97.75 151 ILE B C 1
ATOM 2446 O O . ILE B 1 151 ? -4.77 -0.944 6.879 1 97.75 151 ILE B O 1
ATOM 2450 N N . PRO B 1 152 ? -5.938 -0.793 4.961 1 98.62 152 PRO B N 1
ATOM 2451 C CA . PRO B 1 152 ? -4.746 -0.999 4.137 1 98.62 152 PRO B CA 1
ATOM 2452 C C . PRO B 1 152 ? -3.699 0.096 4.328 1 98.62 152 PRO B C 1
ATOM 2454 O O . PRO B 1 152 ? -4.039 1.28 4.379 1 98.62 152 PRO B O 1
ATOM 2457 N N . VAL B 1 153 ? -2.457 -0.34 4.488 1 98.81 153 VAL B N 1
ATOM 2458 C CA . VAL B 1 153 ? -1.34 0.588 4.629 1 98.81 153 VAL B CA 1
ATOM 2459 C C . VAL B 1 153 ? -0.287 0.294 3.562 1 98.81 153 VAL B C 1
ATOM 2461 O O . VAL B 1 153 ? 0.091 -0.861 3.355 1 98.81 153 VAL B O 1
ATOM 2464 N N . THR B 1 154 ? 0.144 1.33 2.846 1 98.81 154 THR B N 1
ATOM 2465 C CA . THR B 1 154 ? 1.251 1.226 1.9 1 98.81 154 THR B CA 1
ATOM 2466 C C . THR B 1 154 ? 2.525 1.823 2.492 1 98.81 154 THR B C 1
ATOM 2468 O O . THR B 1 154 ? 2.52 2.961 2.967 1 98.81 154 THR B O 1
ATOM 2471 N N . ILE B 1 155 ? 3.578 1.045 2.467 1 98.75 155 ILE B N 1
ATOM 2472 C CA . ILE B 1 155 ? 4.902 1.52 2.859 1 98.75 155 ILE B CA 1
ATOM 2473 C C . ILE B 1 155 ? 5.742 1.796 1.614 1 98.75 155 ILE B C 1
ATOM 2475 O O . ILE B 1 155 ? 6.02 0.885 0.831 1 98.75 155 ILE B O 1
ATOM 2479 N N . VAL B 1 156 ? 6.133 3.043 1.45 1 98.44 156 VAL B N 1
ATOM 2480 C CA . VAL B 1 156 ? 6.949 3.471 0.321 1 98.44 156 VAL B CA 1
ATOM 2481 C C . VAL B 1 156 ? 8.414 3.537 0.74 1 98.44 156 VAL B C 1
ATOM 2483 O O . VAL B 1 156 ? 8.742 4.094 1.79 1 98.44 156 VAL B O 1
ATOM 2486 N N . LYS B 1 157 ? 9.227 2.916 -0.081 1 94.25 157 LYS B N 1
ATOM 2487 C CA . LYS B 1 157 ? 10.641 2.783 0.252 1 94.25 157 LYS B CA 1
ATOM 2488 C C . LYS B 1 157 ? 11.445 3.949 -0.307 1 94.25 157 LYS B C 1
ATOM 2490 O O . LYS B 1 157 ? 11.047 4.574 -1.29 1 94.25 157 LYS B O 1
ATOM 2495 N N . ASP B 1 158 ? 12.484 4.223 0.48 1 84.25 158 ASP B N 1
ATOM 2496 C CA . ASP B 1 158 ? 13.391 5.273 0.014 1 84.25 158 ASP B CA 1
ATOM 2497 C C . ASP B 1 158 ? 14.141 4.832 -1.238 1 84.25 158 ASP B C 1
ATOM 2499 O O . ASP B 1 158 ? 14.523 3.668 -1.362 1 84.25 158 ASP B O 1
ATOM 2503 N N . LEU B 1 159 ? 13.805 5.277 -2.395 1 63.56 159 LEU B N 1
ATOM 2504 C CA . LEU B 1 159 ? 14.57 4.918 -3.586 1 63.56 159 LEU B CA 1
ATOM 2505 C C . LEU B 1 159 ? 16.062 5.004 -3.322 1 63.56 159 LEU B C 1
ATOM 2507 O O . LEU B 1 159 ? 16.516 5.84 -2.537 1 63.56 159 LEU B O 1
ATOM 2511 N N . HIS B 1 160 ? 16.734 3.883 -3.08 1 48.12 160 HIS B N 1
ATOM 2512 C CA . HIS B 1 160 ? 18.188 3.936 -2.963 1 48.12 160 HIS B CA 1
ATOM 2513 C C . HIS B 1 160 ? 18.781 5.039 -3.84 1 48.12 160 HIS B C 1
ATOM 2515 O O . HIS B 1 160 ? 18.469 5.117 -5.031 1 48.12 160 HIS B O 1
ATOM 2521 N N . ASN B 1 161 ? 18.812 6.285 -3.469 1 38.5 161 ASN B N 1
ATOM 2522 C CA . ASN B 1 161 ? 19.875 7.023 -4.125 1 38.5 161 ASN B CA 1
ATOM 2523 C C . ASN B 1 161 ? 21.234 6.363 -3.898 1 38.5 161 ASN B C 1
ATOM 2525 O O . ASN B 1 161 ? 21.516 5.871 -2.805 1 38.5 161 ASN B O 1
#

Sequence (322 aa):
MAKDRTIGVAMDFSKSSKNALQWAIDNLADKGDTLYIIHINPNKLDESRNQLWAKNGSPLIPLSEFRELEVLKRYGVQTDMEVLDAIDTASRQKEVNIVAKLYWGDAREKLLEAIEDLKLDSLVMGSRGLGTLKRIVLGSVSNYVMTNAPIPVTIVKDLHNMAKDRTIGVAMDFSKSSKNALQWAIDNLADKGDTLYIIHINPNKLDESRNQLWAKNGSPLIPLSEFRELEVLKRYGVQTDMEVLDAIDTASRQKEVNIVAKLYWGDAREKLLEAIEDLKLDSLVMGSRGLGTLKRIVLGSVSNYVMTNAPIPVTIVKDLHN

InterPro domains:
  IPR006015 Universal stress protein A family [PR01438] (4-22)
  IPR006015 Universal stress protein A family [PR01438] (117-129)
  IPR006015 Universal stress protein A family [PR01438] (135-157)
  IPR006016 UspA [PF00582] (5-157)
  IPR014729 Rossmann-like alpha/beta/alpha sandwich fold [G3DSA:3.40.50.620] (1-161)

Radius of gyration: 20.74 Å; Cα contacts (8 Å, |Δi|>4): 636; chains: 2; bounding box: 38×68×50 Å